Protein AF-A0AAD8MRR6-F1 (afdb_monomer)

Structure (mmCIF, N/CA/C/O backbone):
data_AF-A0AAD8MRR6-F1
#
_entry.id   AF-A0AAD8MRR6-F1
#
loop_
_atom_site.group_PDB
_atom_site.id
_atom_site.type_symbol
_atom_site.label_atom_id
_atom_site.label_alt_id
_atom_site.label_comp_id
_atom_site.label_asym_id
_atom_site.label_entity_id
_atom_site.label_seq_id
_atom_site.pdbx_PDB_ins_code
_atom_site.Cartn_x
_atom_site.Cartn_y
_atom_site.Cartn_z
_atom_site.occupancy
_atom_site.B_iso_or_equiv
_atom_site.auth_seq_id
_atom_site.auth_comp_id
_atom_site.auth_asym_id
_atom_site.auth_atom_id
_atom_site.pdbx_PDB_model_num
ATOM 1 N N . MET A 1 1 ? -6.017 -31.538 -1.161 1.00 39.22 1 MET A N 1
ATOM 2 C CA . MET A 1 1 ? -6.008 -31.599 -2.636 1.00 39.22 1 MET A CA 1
ATOM 3 C C . MET A 1 1 ? -7.374 -31.161 -3.118 1.00 39.22 1 MET A C 1
ATOM 5 O O . MET A 1 1 ? -8.320 -31.907 -2.929 1.00 39.22 1 MET A O 1
ATOM 9 N N . SER A 1 2 ? -7.477 -29.964 -3.687 1.00 33.06 2 SER A N 1
ATOM 10 C CA . SER A 1 2 ? -8.686 -29.511 -4.379 1.00 33.06 2 SER A CA 1
ATOM 11 C C . SER A 1 2 ? -8.225 -28.693 -5.574 1.00 33.06 2 SER A C 1
ATOM 13 O O . SER A 1 2 ? -7.759 -27.566 -5.422 1.00 33.06 2 SER A O 1
ATOM 15 N N . GLY A 1 3 ? -8.248 -29.328 -6.744 1.00 37.34 3 GLY A N 1
ATOM 16 C CA . GLY A 1 3 ? -7.97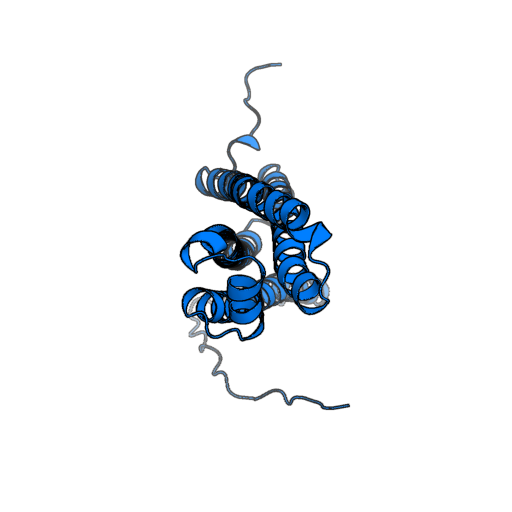6 -28.683 -8.018 1.00 37.34 3 GLY A CA 1
ATOM 17 C C . GLY A 1 3 ? -9.126 -27.756 -8.390 1.00 37.34 3 GLY A C 1
ATOM 18 O O . GLY A 1 3 ? -10.291 -28.137 -8.296 1.00 37.34 3 GLY A O 1
ATOM 19 N N . LEU A 1 4 ? -8.788 -26.545 -8.825 1.00 39.22 4 LEU A N 1
ATOM 20 C CA . LEU A 1 4 ? -9.716 -25.662 -9.514 1.00 39.22 4 LEU A CA 1
ATOM 21 C C . LEU A 1 4 ? -9.358 -25.654 -10.996 1.00 39.22 4 LEU A C 1
ATOM 23 O O . LEU A 1 4 ? -8.288 -25.22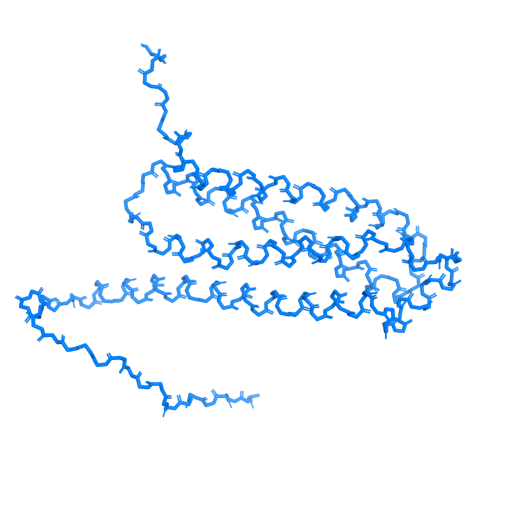2 -11.419 1.00 39.22 4 LEU A O 1
ATOM 27 N N . LEU A 1 5 ? -10.300 -26.229 -11.732 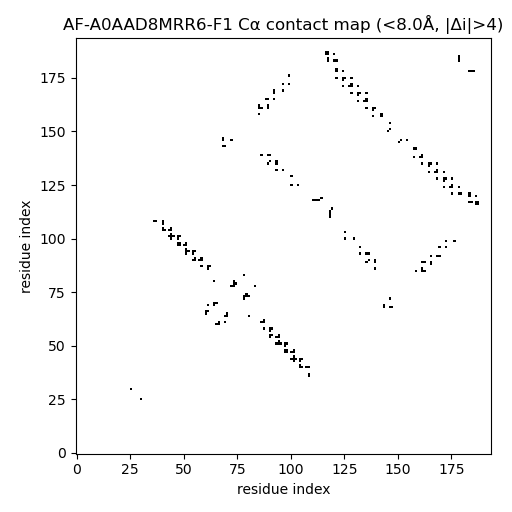1.00 33.44 5 LEU A N 1
ATOM 28 C CA . LEU A 1 5 ? -10.409 -26.356 -13.171 1.00 33.44 5 LEU A CA 1
ATOM 29 C C . LEU A 1 5 ? -10.157 -25.023 -13.890 1.00 33.44 5 LEU A C 1
ATOM 31 O O . LEU A 1 5 ? -10.777 -24.006 -13.579 1.00 33.44 5 LEU A O 1
ATOM 35 N N . CYS A 1 6 ? -9.294 -25.063 -14.908 1.00 35.19 6 CYS A N 1
ATOM 36 C CA . CYS A 1 6 ? -9.285 -24.076 -15.984 1.00 35.19 6 CYS A CA 1
ATOM 37 C C . CYS A 1 6 ? -10.676 -24.031 -16.628 1.00 35.19 6 CYS A C 1
ATOM 39 O O . CYS A 1 6 ? -11.137 -25.036 -17.167 1.00 35.19 6 CYS A O 1
ATOM 41 N N . GLN A 1 7 ? -11.336 -22.875 -16.600 1.00 32.56 7 GLN A N 1
ATOM 42 C CA . GLN A 1 7 ? -12.529 -22.650 -17.412 1.00 32.56 7 GLN A CA 1
ATOM 43 C C . GLN A 1 7 ? -12.115 -22.273 -18.846 1.00 32.56 7 GLN A C 1
ATOM 45 O O . GLN A 1 7 ? -11.356 -21.316 -19.017 1.00 32.56 7 GLN A O 1
ATOM 50 N N . PRO A 1 8 ? -12.599 -22.979 -19.886 1.00 42.41 8 PRO A N 1
ATOM 51 C CA . PRO A 1 8 ? -12.275 -22.686 -21.271 1.00 42.41 8 PRO A CA 1
ATOM 52 C C . PRO A 1 8 ? -13.400 -21.851 -21.892 1.00 42.41 8 PRO A C 1
ATOM 54 O O . PRO A 1 8 ? -14.309 -22.406 -22.495 1.00 42.41 8 PRO A O 1
ATOM 57 N N . ASN A 1 9 ? -13.383 -20.527 -21.728 1.00 36.06 9 ASN A N 1
ATOM 58 C CA . ASN A 1 9 ? -14.069 -19.611 -22.655 1.00 36.06 9 ASN A CA 1
ATOM 59 C C . ASN A 1 9 ? -13.794 -18.144 -22.309 1.00 36.06 9 ASN A C 1
ATOM 61 O O . ASN A 1 9 ? -14.634 -17.428 -21.774 1.00 36.06 9 ASN A O 1
ATOM 65 N N . ILE A 1 10 ? -12.608 -17.669 -22.670 1.00 41.66 10 ILE A N 1
ATOM 66 C CA . ILE A 1 10 ? -12.449 -16.262 -23.026 1.00 41.66 10 ILE A CA 1
ATOM 67 C C . ILE A 1 10 ? -12.146 -16.293 -24.514 1.00 41.66 10 ILE A C 1
ATOM 69 O O . ILE A 1 10 ? -11.088 -16.779 -24.917 1.00 41.66 10 ILE A O 1
ATOM 73 N N . LYS A 1 11 ? -13.107 -15.851 -25.336 1.00 37.00 11 LYS A N 1
ATOM 74 C CA . LYS A 1 11 ? -12.875 -15.618 -26.762 1.00 37.00 11 LYS A CA 1
ATOM 75 C C . LYS A 1 11 ? -11.629 -14.748 -26.869 1.00 37.00 11 LYS A C 1
ATOM 77 O O . LYS A 1 11 ? -11.642 -13.602 -26.423 1.00 37.00 11 LYS A O 1
ATOM 82 N N . GLN A 1 12 ? -10.553 -15.305 -27.419 1.00 38.75 12 GLN A N 1
ATOM 83 C CA . GLN A 1 12 ? -9.421 -14.489 -27.824 1.00 38.75 12 GLN A CA 1
ATOM 84 C C . GLN A 1 12 ? -9.956 -13.416 -28.778 1.00 38.75 12 GLN A C 1
ATOM 86 O O . GLN A 1 12 ? -10.755 -13.759 -29.657 1.00 38.75 12 GLN A O 1
ATOM 91 N N . PRO A 1 13 ? -9.584 -12.134 -28.616 1.00 37.06 13 PRO A N 1
ATOM 92 C CA . PRO A 1 13 ? -9.902 -11.150 -29.632 1.00 37.06 13 PRO A CA 1
ATOM 93 C C . PRO A 1 13 ? -9.267 -11.645 -30.929 1.00 37.06 13 PRO A C 1
ATOM 95 O O . PRO A 1 13 ? -8.053 -11.835 -31.014 1.00 37.06 13 PRO A O 1
ATOM 98 N N . SER A 1 14 ? -10.114 -11.937 -31.913 1.00 33.84 14 SER A N 1
ATOM 99 C CA . SER A 1 14 ? -9.696 -12.300 -33.256 1.00 33.84 14 SER A CA 1
ATOM 100 C C . SER A 1 14 ? -8.830 -11.167 -33.789 1.00 33.84 14 SER A C 1
ATOM 102 O O . SER A 1 14 ? -9.334 -10.087 -34.095 1.00 33.84 14 SER A O 1
ATOM 104 N N . CYS A 1 15 ? -7.523 -11.403 -33.859 1.00 35.91 15 CYS A N 1
ATOM 105 C CA . CYS A 1 15 ? -6.587 -10.528 -34.542 1.00 35.91 15 CYS A CA 1
ATOM 106 C C . CYS A 1 15 ? -6.933 -10.560 -36.038 1.00 35.91 15 CYS A C 1
ATOM 108 O O . CYS A 1 15 ? -6.481 -11.438 -36.775 1.00 35.91 15 CYS A O 1
ATOM 110 N N . SER A 1 16 ? -7.802 -9.647 -36.482 1.00 39.72 16 SER A N 1
ATOM 111 C CA . SER A 1 16 ? -8.056 -9.400 -37.899 1.00 39.72 16 SER A CA 1
ATOM 112 C C . SER A 1 16 ? -6.809 -8.732 -38.466 1.00 39.72 16 SER A C 1
ATOM 114 O O . SER A 1 16 ? -6.601 -7.526 -38.321 1.00 39.72 16 SER A O 1
ATOM 116 N N . SER A 1 17 ? -5.920 -9.541 -39.025 1.00 41.66 17 SER A N 1
ATOM 117 C CA . SER A 1 17 ? -4.642 -9.076 -39.531 1.00 41.66 17 SER A CA 1
ATOM 118 C C . SER A 1 17 ? -4.738 -8.708 -41.007 1.00 41.66 17 SER A C 1
ATOM 120 O O . SER A 1 17 ? -4.903 -9.564 -41.866 1.00 41.66 17 SER A O 1
ATOM 122 N N . THR A 1 18 ? -4.502 -7.431 -41.296 1.00 38.75 18 THR A N 1
ATOM 123 C CA . THR A 1 18 ? -3.824 -7.023 -42.540 1.00 38.75 18 THR A CA 1
ATOM 124 C C . THR A 1 18 ? -2.420 -6.475 -42.254 1.00 38.75 18 THR A C 1
ATOM 126 O O . THR A 1 18 ? -1.790 -5.870 -43.109 1.00 38.75 18 THR A O 1
ATOM 129 N N . LEU A 1 19 ? -1.897 -6.718 -41.046 1.00 36.91 19 LEU A N 1
ATOM 130 C CA . LEU A 1 19 ? -0.536 -6.363 -40.616 1.00 36.91 19 LEU A CA 1
ATOM 131 C C . LEU A 1 19 ? 0.252 -7.592 -40.117 1.00 36.91 19 LEU A C 1
ATOM 133 O O . LEU A 1 19 ? 1.179 -7.473 -39.323 1.00 36.91 19 LEU A O 1
ATOM 137 N N . CYS A 1 20 ? -0.107 -8.793 -40.583 1.00 37.84 20 CYS A N 1
ATOM 138 C CA . CYS A 1 20 ? 0.655 -10.022 -40.348 1.00 37.84 20 CYS A CA 1
ATOM 139 C C . CYS A 1 20 ? 1.501 -10.335 -41.591 1.00 37.84 20 CYS A C 1
ATOM 141 O O . CYS A 1 20 ? 1.141 -11.156 -42.428 1.00 37.84 20 CYS A O 1
ATOM 143 N N . SER A 1 21 ? 2.613 -9.623 -41.768 1.00 37.19 21 SER A N 1
ATOM 144 C CA . SER A 1 21 ? 3.641 -10.006 -42.755 1.00 37.19 21 SER A CA 1
ATOM 145 C C . SER A 1 21 ? 5.064 -9.947 -42.197 1.00 37.19 21 SER A C 1
ATOM 147 O O . SER A 1 21 ? 6.027 -10.053 -42.944 1.00 37.19 21 SER A O 1
ATOM 149 N N . SER A 1 22 ? 5.226 -9.845 -40.876 1.00 41.00 22 SER A N 1
ATOM 150 C CA . SER A 1 22 ? 6.547 -9.822 -40.231 1.00 41.00 22 SER A CA 1
ATOM 151 C C . SER A 1 22 ? 6.650 -10.700 -38.982 1.00 41.00 22 SER A C 1
ATOM 153 O O . SER A 1 22 ? 7.572 -10.536 -38.182 1.00 41.00 22 SER A O 1
ATOM 155 N N . THR A 1 23 ? 5.757 -11.679 -38.804 1.00 41.25 23 THR A N 1
ATOM 156 C CA . THR A 1 23 ? 5.873 -12.656 -37.712 1.00 41.25 23 THR A CA 1
ATOM 157 C C . THR A 1 23 ? 6.975 -13.667 -38.029 1.00 41.25 23 THR A C 1
ATOM 159 O O . THR A 1 23 ? 6.721 -14.806 -38.412 1.00 41.25 23 THR A O 1
ATOM 162 N N . LEU A 1 24 ? 8.233 -13.253 -37.850 1.00 45.22 24 LEU A N 1
ATOM 163 C CA . LEU A 1 24 ? 9.306 -14.194 -37.561 1.00 45.22 24 LEU A CA 1
ATOM 164 C C . LEU A 1 24 ? 8.847 -15.048 -36.376 1.00 45.22 24 LEU A C 1
ATOM 166 O O . LEU A 1 24 ? 8.571 -14.517 -35.298 1.00 45.22 24 LEU A O 1
ATOM 170 N N . TYR A 1 25 ? 8.774 -16.362 -36.575 1.00 54.16 25 TYR A N 1
ATOM 171 C CA . TYR A 1 25 ? 8.636 -17.338 -35.502 1.00 54.16 25 TYR A CA 1
ATOM 172 C C . TYR A 1 25 ? 9.625 -16.982 -34.381 1.00 54.16 25 TYR A C 1
ATOM 174 O O . TYR A 1 25 ? 10.841 -17.085 -34.553 1.00 54.16 25 TYR A O 1
ATOM 182 N N . LEU A 1 26 ? 9.115 -16.513 -33.238 1.00 60.09 26 LEU A N 1
ATOM 183 C CA . LEU A 1 26 ? 9.935 -16.280 -32.053 1.00 60.09 26 LEU A CA 1
ATOM 184 C C . LEU A 1 26 ? 10.641 -17.594 -31.719 1.00 60.09 26 LEU A C 1
ATOM 186 O O . LEU A 1 26 ? 9.992 -18.625 -31.546 1.00 60.09 26 LEU A O 1
ATOM 190 N N . SER A 1 27 ? 11.971 -17.566 -31.627 1.00 61.94 27 SER A N 1
ATOM 191 C CA . SER A 1 27 ? 12.723 -18.757 -31.243 1.00 61.94 27 SER A CA 1
ATOM 192 C C . SER A 1 27 ? 12.224 -19.275 -29.883 1.00 61.94 27 SER A C 1
ATOM 194 O O . SER A 1 27 ? 11.837 -18.467 -29.029 1.00 61.94 27 SER A O 1
ATOM 196 N N . PRO A 1 28 ? 12.240 -20.596 -29.624 1.00 71.38 28 PRO A N 1
ATOM 197 C CA . PRO A 1 28 ? 11.739 -21.156 -28.367 1.00 71.38 28 PRO A CA 1
ATOM 198 C C . PRO A 1 28 ? 12.293 -20.471 -27.096 1.00 71.38 28 PRO A C 1
ATOM 200 O O . PRO A 1 28 ? 11.527 -20.277 -26.150 1.00 71.38 28 PRO A O 1
ATOM 203 N N . PRO A 1 29 ? 13.571 -20.028 -27.046 1.00 73.69 29 PRO A N 1
ATOM 204 C CA . PRO A 1 29 ? 14.081 -19.223 -25.932 1.00 73.69 29 PRO A CA 1
ATOM 205 C C . PRO A 1 29 ? 13.430 -17.836 -25.807 1.00 73.69 29 PRO A C 1
ATOM 207 O O . PRO A 1 29 ? 13.108 -17.414 -24.696 1.00 73.69 29 PRO A O 1
ATOM 210 N N . ARG A 1 30 ? 13.194 -17.132 -26.926 1.00 68.75 30 ARG A N 1
ATOM 211 C CA . ARG A 1 30 ? 12.537 -15.813 -26.932 1.00 68.75 30 ARG A CA 1
ATOM 212 C C . ARG A 1 30 ? 11.072 -15.920 -26.510 1.00 68.75 30 ARG A C 1
ATOM 214 O O . ARG A 1 30 ? 10.642 -15.157 -25.653 1.00 68.75 30 ARG A O 1
ATOM 221 N N . ALA A 1 31 ? 10.345 -16.920 -27.011 1.00 76.69 31 ALA A N 1
ATOM 222 C CA . ALA A 1 31 ? 8.967 -17.189 -26.598 1.00 76.69 31 ALA A CA 1
ATOM 223 C C . ALA A 1 31 ? 8.860 -17.475 -25.085 1.00 76.69 31 ALA A C 1
ATOM 225 O O . ALA A 1 31 ? 8.008 -16.907 -24.401 1.00 76.69 31 ALA A O 1
ATOM 226 N N . LYS A 1 32 ? 9.781 -18.282 -24.532 1.00 81.56 32 LYS A N 1
ATOM 227 C CA . LYS A 1 32 ? 9.868 -18.537 -23.082 1.00 81.56 32 LYS A CA 1
ATOM 228 C C . LYS A 1 32 ? 10.138 -17.262 -22.279 1.00 81.56 32 LYS A C 1
ATOM 230 O O . LYS A 1 32 ? 9.527 -17.078 -21.229 1.00 81.56 32 LYS A O 1
ATOM 235 N N . LYS A 1 33 ? 11.034 -16.388 -22.753 1.00 84.00 33 LYS A N 1
ATOM 236 C CA . LYS A 1 33 ? 11.343 -15.109 -22.093 1.00 84.00 33 LYS A CA 1
ATOM 237 C C . LYS A 1 33 ? 10.123 -14.182 -22.065 1.00 84.00 33 LYS A C 1
ATOM 239 O O . LYS A 1 33 ? 9.761 -13.709 -20.991 1.00 84.00 33 LYS A 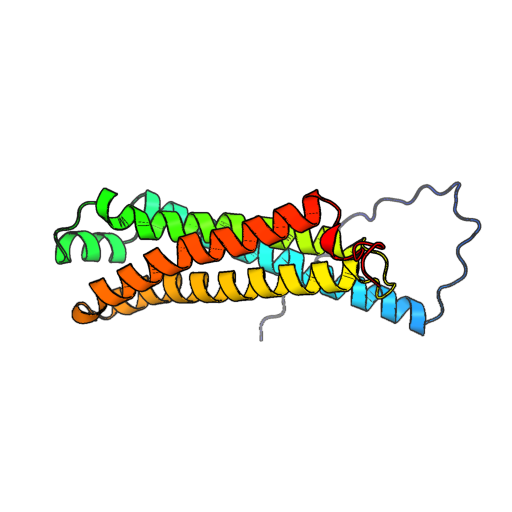O 1
ATOM 244 N N . CYS A 1 34 ? 9.450 -13.990 -23.202 1.00 85.50 34 CYS A N 1
ATOM 245 C CA . CYS A 1 34 ? 8.239 -13.168 -23.292 1.00 85.50 34 CYS A CA 1
ATOM 246 C C . CYS A 1 34 ? 7.126 -13.682 -22.368 1.00 85.50 34 CYS A C 1
ATOM 248 O O . CYS A 1 34 ? 6.515 -12.896 -21.647 1.00 85.50 34 CYS A O 1
ATOM 250 N N . TYR A 1 35 ? 6.908 -15.001 -22.333 1.00 89.88 35 TYR A N 1
ATOM 251 C CA . TYR A 1 35 ? 5.919 -15.610 -21.443 1.00 89.88 35 TYR A CA 1
ATOM 252 C C . TYR A 1 35 ? 6.249 -15.380 -19.963 1.00 89.88 35 TYR A C 1
ATOM 254 O O . TYR A 1 35 ? 5.382 -14.965 -19.200 1.00 89.88 35 TYR A O 1
ATOM 262 N N . ARG A 1 36 ? 7.508 -15.595 -19.553 1.00 91.88 36 ARG A N 1
ATOM 263 C CA . ARG A 1 36 ? 7.952 -15.347 -18.170 1.00 91.88 36 ARG A CA 1
ATOM 264 C C . ARG A 1 36 ? 7.755 -13.892 -17.759 1.00 91.88 36 ARG A C 1
ATOM 266 O O . ARG A 1 36 ? 7.283 -13.644 -16.654 1.00 91.88 36 ARG A O 1
ATOM 273 N N . ARG A 1 37 ? 8.082 -12.951 -18.652 1.00 92.00 37 ARG A N 1
ATOM 274 C CA . ARG A 1 37 ? 7.871 -11.518 -18.420 1.00 92.00 37 ARG A CA 1
ATOM 275 C C . ARG A 1 37 ? 6.390 -11.220 -18.211 1.00 92.00 37 ARG A C 1
ATOM 277 O O . ARG A 1 37 ? 6.030 -10.671 -17.178 1.00 92.00 37 ARG A O 1
ATOM 284 N N . TYR A 1 38 ? 5.535 -11.624 -19.149 1.00 94.62 38 TYR A N 1
ATOM 285 C CA . TYR A 1 38 ? 4.088 -11.436 -19.021 1.00 94.62 38 TYR A CA 1
ATOM 286 C C . TYR A 1 38 ? 3.551 -12.016 -17.709 1.00 94.62 38 TYR A C 1
ATOM 288 O O . TYR A 1 38 ? 2.850 -11.327 -16.972 1.00 94.62 38 TYR A O 1
ATOM 296 N N . PHE A 1 39 ? 3.924 -13.258 -17.396 1.00 96.44 39 PHE A N 1
ATOM 297 C CA . PHE A 1 39 ? 3.451 -13.955 -16.207 1.00 96.44 39 PHE A CA 1
ATOM 298 C C . PHE A 1 39 ? 3.858 -13.234 -14.915 1.00 96.44 39 PHE A C 1
ATOM 300 O O . PHE A 1 39 ? 3.003 -13.004 -14.067 1.00 96.44 39 PHE A O 1
ATOM 307 N N . HIS A 1 40 ? 5.113 -12.781 -14.807 1.00 94.88 40 HIS A N 1
ATOM 308 C CA . HIS A 1 40 ? 5.596 -12.008 -13.659 1.00 94.88 40 HIS A CA 1
ATOM 309 C C . HIS A 1 40 ? 4.735 -10.764 -13.381 1.00 94.88 40 HIS A C 1
ATOM 311 O O . HIS A 1 40 ? 4.234 -10.589 -12.269 1.00 94.88 40 HIS A O 1
ATOM 317 N N . TYR A 1 41 ? 4.519 -9.916 -14.391 1.00 97.44 41 TYR A N 1
ATOM 318 C CA . TYR A 1 41 ? 3.728 -8.692 -14.222 1.00 97.44 41 TYR A CA 1
ATOM 319 C C . TYR A 1 41 ? 2.239 -8.988 -14.001 1.00 97.44 41 TYR A C 1
ATOM 321 O O . TYR A 1 41 ? 1.589 -8.329 -13.186 1.00 97.44 41 TYR A O 1
ATOM 329 N N . TYR A 1 42 ? 1.695 -10.003 -14.679 1.00 98.00 42 TYR A N 1
ATOM 330 C CA . TYR A 1 42 ? 0.305 -10.421 -14.513 1.00 98.00 42 TYR A CA 1
ATOM 331 C C . TYR A 1 42 ? 0.018 -10.920 -13.091 1.00 98.00 42 TYR A C 1
ATOM 333 O O . TYR A 1 42 ? -0.950 -10.477 -12.473 1.00 98.00 42 TYR A O 1
ATOM 341 N N . GLU A 1 43 ? 0.862 -11.793 -12.536 1.00 98.25 43 GLU A N 1
ATOM 342 C CA . GLU A 1 43 ? 0.678 -12.307 -11.175 1.00 98.25 43 GLU A CA 1
ATOM 343 C C . GLU A 1 43 ? 0.679 -11.184 -10.140 1.00 98.25 43 GLU A C 1
ATOM 345 O O . GLU A 1 43 ? -0.176 -11.149 -9.253 1.00 98.25 43 GLU A O 1
ATOM 350 N N . ARG A 1 44 ? 1.590 -10.219 -10.286 1.00 98.44 44 ARG A N 1
ATOM 351 C CA . ARG A 1 44 ? 1.692 -9.065 -9.390 1.00 98.44 44 ARG A CA 1
ATOM 352 C C . ARG A 1 44 ? 0.499 -8.116 -9.507 1.00 98.44 44 ARG A C 1
ATOM 354 O O . ARG A 1 44 ? -0.003 -7.634 -8.487 1.00 98.44 44 ARG A O 1
ATOM 361 N N . TRP A 1 45 ? -0.012 -7.902 -10.720 1.00 98.62 45 TRP A N 1
ATOM 362 C CA . TRP A 1 45 ? -1.257 -7.166 -10.951 1.00 98.62 45 TRP A CA 1
ATOM 363 C C . TRP A 1 45 ? -2.450 -7.851 -10.271 1.00 98.62 45 TRP A C 1
ATOM 365 O O . TRP A 1 45 ? -3.222 -7.199 -9.562 1.00 98.62 45 TRP A O 1
ATOM 375 N N . VAL A 1 46 ? -2.588 -9.173 -10.442 1.00 98.62 46 VAL A N 1
ATOM 376 C CA . VAL A 1 46 ? -3.676 -9.964 -9.843 1.00 98.62 46 VAL A CA 1
ATOM 377 C C . VAL A 1 46 ? -3.574 -9.957 -8.319 1.00 98.62 46 VAL A C 1
ATOM 379 O O . VAL A 1 46 ? -4.588 -9.772 -7.643 1.00 98.62 46 VAL A O 1
ATOM 382 N N .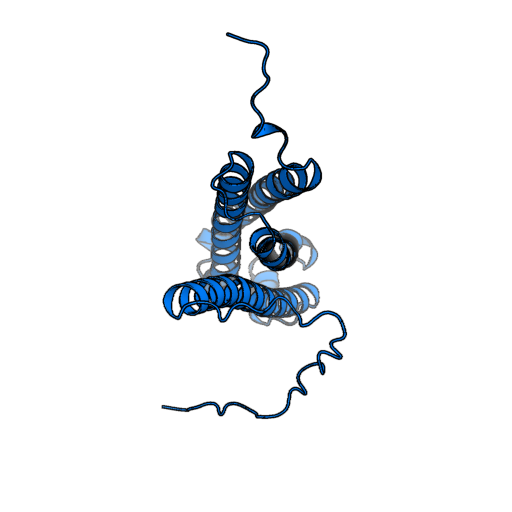 ALA A 1 47 ? -2.371 -10.131 -7.771 1.00 98.38 47 ALA A N 1
ATOM 383 C CA . ALA A 1 47 ? -2.129 -10.123 -6.333 1.00 98.38 47 ALA A CA 1
ATOM 384 C C . ALA A 1 47 ? -2.538 -8.783 -5.705 1.00 98.38 47 ALA A C 1
ATOM 386 O O . ALA A 1 47 ? -3.331 -8.765 -4.761 1.00 98.38 47 ALA A O 1
ATOM 387 N N . ASN A 1 48 ? -2.095 -7.661 -6.282 1.00 98.50 48 ASN A N 1
ATOM 388 C CA . ASN A 1 48 ? -2.471 -6.332 -5.801 1.00 98.50 48 ASN A CA 1
ATOM 389 C C . ASN A 1 48 ? -3.970 -6.059 -5.963 1.00 98.50 48 ASN A C 1
ATOM 391 O O . ASN A 1 48 ? -4.587 -5.484 -5.069 1.00 98.50 48 ASN A O 1
ATOM 395 N N . HIS A 1 49 ? -4.593 -6.520 -7.052 1.00 98.44 49 HIS A N 1
ATOM 396 C CA . HIS A 1 49 ? -6.038 -6.396 -7.230 1.00 98.44 49 HIS A CA 1
ATOM 397 C C . HIS A 1 49 ? -6.825 -7.121 -6.133 1.00 98.44 49 HIS A C 1
ATOM 399 O O . HIS A 1 49 ? -7.693 -6.502 -5.517 1.00 98.44 49 HIS A O 1
ATOM 405 N N . LYS A 1 50 ? -6.497 -8.391 -5.871 1.00 98.50 50 LYS A N 1
ATOM 406 C CA . LYS A 1 50 ? -7.153 -9.205 -4.839 1.00 98.50 50 LYS A CA 1
ATOM 407 C C . LYS A 1 50 ? -6.905 -8.644 -3.442 1.00 98.50 50 LYS A C 1
ATOM 409 O O . LYS A 1 50 ? -7.828 -8.566 -2.637 1.00 98.50 50 LYS A O 1
ATOM 414 N N . SER A 1 51 ? -5.671 -8.234 -3.146 1.00 98.12 51 SER A N 1
ATOM 415 C CA . SER A 1 51 ? -5.338 -7.638 -1.849 1.00 98.12 51 SER A CA 1
ATOM 416 C C . SER A 1 51 ? -6.066 -6.313 -1.631 1.00 98.12 51 SER A C 1
ATOM 418 O O . SER A 1 51 ? -6.522 -6.062 -0.521 1.00 98.12 51 SER A O 1
ATOM 420 N N . LYS A 1 52 ? -6.240 -5.497 -2.681 1.00 98.50 52 LYS A N 1
ATOM 421 C CA . LYS A 1 52 ? -7.038 -4.267 -2.615 1.00 98.50 52 LYS A CA 1
ATOM 422 C C . LYS A 1 52 ? -8.497 -4.555 -2.267 1.00 98.50 52 LYS A C 1
ATOM 424 O O . LYS A 1 52 ? -9.066 -3.863 -1.436 1.00 98.50 52 LYS A O 1
ATOM 429 N N . GLU A 1 53 ? -9.115 -5.550 -2.903 1.00 98.50 53 GLU A N 1
ATOM 430 C CA . GLU A 1 53 ? -10.515 -5.909 -2.629 1.00 98.50 53 GLU A CA 1
ATOM 431 C C . GLU A 1 53 ? -10.710 -6.388 -1.191 1.00 98.50 53 GLU A C 1
ATOM 433 O O . GLU A 1 53 ? -11.663 -5.975 -0.534 1.00 98.50 53 GLU A O 1
ATOM 438 N N . LYS A 1 54 ? -9.769 -7.186 -0.674 1.00 96.75 54 LYS A N 1
ATOM 439 C CA . LYS A 1 54 ? -9.762 -7.588 0.737 1.00 96.75 54 LYS A CA 1
ATOM 440 C C . LYS A 1 54 ? -9.630 -6.382 1.667 1.00 96.75 54 LYS A C 1
ATOM 442 O O . LYS A 1 54 ? -10.446 -6.236 2.570 1.00 96.75 54 LYS A O 1
ATOM 447 N N . ALA A 1 55 ? -8.655 -5.506 1.422 1.00 96.81 55 ALA A N 1
ATOM 448 C CA . ALA A 1 55 ? -8.450 -4.296 2.218 1.00 96.81 55 ALA A CA 1
ATOM 449 C C . ALA A 1 55 ? -9.683 -3.376 2.192 1.00 96.81 55 ALA A C 1
ATOM 451 O O . ALA A 1 55 ? -10.088 -2.859 3.227 1.00 96.81 55 ALA A O 1
ATOM 452 N N . LEU A 1 56 ? -10.339 -3.236 1.036 1.00 97.06 56 LEU A N 1
ATOM 453 C CA . LEU A 1 56 ? -11.568 -2.454 0.894 1.00 97.06 56 LEU A CA 1
ATOM 454 C C . LEU A 1 56 ? -12.741 -3.073 1.667 1.00 97.06 56 LEU A C 1
ATOM 456 O O . LEU A 1 56 ? -13.511 -2.351 2.297 1.00 97.06 56 LEU A O 1
ATOM 460 N N . ALA A 1 57 ? -12.877 -4.401 1.647 1.00 93.81 57 ALA A N 1
ATOM 461 C CA . ALA A 1 57 ? -13.880 -5.093 2.449 1.00 93.81 57 ALA A CA 1
ATOM 462 C C . ALA A 1 57 ? -13.643 -4.864 3.951 1.00 93.81 57 ALA A C 1
ATOM 464 O O . ALA A 1 57 ? -14.581 -4.500 4.657 1.00 93.81 57 ALA A O 1
ATOM 465 N N . TYR A 1 58 ? -12.396 -4.989 4.418 1.00 90.88 58 TYR A N 1
ATOM 466 C CA . TYR A 1 58 ? -12.024 -4.680 5.803 1.00 90.88 58 TYR A CA 1
ATOM 467 C C . TYR A 1 58 ? -12.320 -3.224 6.173 1.00 90.88 58 TYR A C 1
ATOM 469 O O . TYR A 1 58 ? -12.966 -2.973 7.189 1.00 90.88 58 TYR A O 1
ATOM 477 N N . LEU A 1 59 ? -11.931 -2.271 5.321 1.00 92.69 59 LEU A N 1
ATOM 478 C CA . LEU A 1 59 ? -12.210 -0.850 5.520 1.00 92.69 59 LEU A CA 1
ATOM 479 C C . LEU A 1 59 ? -13.711 -0.576 5.681 1.00 92.69 59 LEU A C 1
ATOM 481 O O . LEU A 1 59 ? -14.109 0.171 6.570 1.00 92.69 59 LEU A O 1
ATOM 485 N N . ASN A 1 60 ? -14.554 -1.191 4.849 1.00 91.25 60 ASN A N 1
ATOM 486 C CA . ASN A 1 60 ? -16.005 -1.025 4.936 1.00 91.25 60 ASN A CA 1
ATOM 487 C C . ASN A 1 60 ? -16.570 -1.559 6.257 1.00 91.25 60 ASN A C 1
ATOM 489 O O . ASN A 1 60 ? -17.481 -0.955 6.823 1.00 91.25 60 ASN A O 1
ATOM 493 N N . VAL A 1 61 ? -16.034 -2.670 6.767 1.00 86.81 61 VAL A N 1
ATOM 494 C CA . VAL A 1 61 ? -16.436 -3.204 8.075 1.00 86.81 61 VAL A CA 1
ATOM 495 C C . VAL A 1 61 ? -16.026 -2.245 9.197 1.00 86.81 61 VAL A C 1
ATOM 497 O O . VAL A 1 61 ? -16.844 -1.972 10.072 1.00 86.81 61 VAL A O 1
ATOM 500 N N . ILE A 1 62 ? -14.816 -1.678 9.136 1.00 85.62 62 ILE A N 1
ATOM 501 C CA . ILE A 1 62 ? -14.330 -0.685 10.109 1.00 85.62 62 ILE A CA 1
ATOM 502 C C . ILE A 1 62 ? -15.204 0.574 10.087 1.00 85.62 62 ILE A C 1
ATOM 504 O O . ILE A 1 62 ? -15.692 0.996 11.128 1.00 85.62 62 ILE A O 1
ATOM 508 N N . LYS A 1 63 ? -15.479 1.135 8.902 1.00 85.44 63 LYS A N 1
ATOM 509 C CA . LYS A 1 63 ? -16.306 2.346 8.738 1.00 85.44 63 LYS A CA 1
ATOM 510 C C . LYS A 1 63 ? -17.758 2.184 9.176 1.00 85.44 63 LYS A C 1
ATOM 512 O O . LYS A 1 63 ? -18.428 3.178 9.420 1.00 85.44 63 LYS A O 1
ATOM 517 N N . THR A 1 64 ? -18.266 0.954 9.191 1.00 83.81 64 THR A N 1
ATOM 518 C CA . THR A 1 64 ? -19.651 0.664 9.585 1.00 83.81 64 THR A CA 1
ATOM 519 C C . THR A 1 64 ? -19.761 0.119 11.004 1.00 83.81 64 THR A C 1
ATOM 521 O O . THR A 1 64 ? -20.860 -0.250 11.405 1.00 83.81 64 THR A O 1
ATOM 524 N N . GLU A 1 65 ? -18.644 0.039 11.741 1.00 74.00 65 GLU A N 1
ATOM 525 C CA . GLU A 1 65 ? -18.572 -0.482 13.114 1.00 74.00 65 GLU A CA 1
ATOM 526 C C . GLU A 1 65 ? -19.153 -1.900 13.269 1.00 74.00 65 GLU A C 1
ATOM 528 O O . GLU A 1 65 ? -19.536 -2.323 14.354 1.00 74.00 65 GLU A O 1
ATOM 533 N N . LYS A 1 66 ? -19.220 -2.676 12.180 1.00 72.56 66 LYS A N 1
ATOM 534 C CA . LYS A 1 66 ? -19.836 -4.016 12.183 1.00 72.56 66 LYS A CA 1
ATOM 535 C C . LYS A 1 66 ? -18.917 -5.113 12.712 1.00 72.56 66 LYS A C 1
ATOM 537 O O . LYS A 1 66 ? -19.337 -6.262 12.821 1.00 72.56 66 LYS A O 1
ATOM 542 N N . LEU A 1 67 ? -17.653 -4.793 12.969 1.00 72.75 67 LEU A N 1
ATOM 543 C CA . LEU A 1 67 ? -16.699 -5.739 13.529 1.00 72.75 67 LEU A CA 1
ATOM 544 C C . LEU A 1 67 ? -16.949 -5.824 15.033 1.00 72.75 67 LEU A C 1
ATOM 546 O O . LEU A 1 67 ? -16.681 -4.861 15.741 1.00 72.75 67 LEU A O 1
ATOM 550 N N . GLU A 1 68 ? -17.431 -6.966 15.522 1.00 74.75 68 GLU A N 1
ATOM 551 C CA . GLU A 1 68 ? -17.718 -7.133 16.956 1.00 74.75 68 GLU A CA 1
ATOM 552 C C . GLU A 1 68 ? -16.476 -6.849 17.815 1.00 74.75 68 GLU A C 1
ATOM 554 O O . GLU A 1 68 ? -16.557 -6.117 18.790 1.00 74.75 68 GLU A O 1
ATOM 559 N N . GLN A 1 69 ? -15.294 -7.263 17.343 1.00 74.31 69 GLN A N 1
ATOM 560 C CA . GLN A 1 69 ? -14.005 -6.951 17.978 1.00 74.31 69 GLN A CA 1
ATOM 561 C C . GLN A 1 69 ? -13.735 -5.440 18.064 1.00 74.31 69 GLN A C 1
ATOM 563 O O . GLN A 1 69 ? -13.111 -4.982 19.013 1.00 74.31 69 GLN A O 1
ATOM 568 N N . LEU A 1 70 ? -14.174 -4.658 17.067 1.00 75.75 70 LEU A N 1
ATOM 569 C CA . LEU A 1 70 ? -14.035 -3.199 17.072 1.00 75.75 70 LEU A CA 1
ATOM 570 C C . LEU A 1 70 ? -15.011 -2.559 18.065 1.00 75.75 70 LEU A C 1
ATOM 572 O O . LEU A 1 70 ? -14.641 -1.601 18.731 1.00 75.75 70 LEU A O 1
ATOM 576 N N . ARG A 1 71 ? -16.231 -3.093 18.189 1.00 77.12 71 ARG A N 1
ATOM 577 C CA . ARG A 1 71 ? -17.215 -2.629 19.180 1.00 77.12 71 ARG A CA 1
ATOM 578 C C . ARG A 1 71 ? -16.751 -2.920 20.605 1.00 77.12 71 ARG A C 1
ATOM 580 O O . ARG A 1 71 ? -16.759 -2.014 21.428 1.00 77.12 71 ARG A O 1
ATOM 587 N N . GLU A 1 72 ? -16.260 -4.132 20.857 1.00 77.25 72 GLU A N 1
ATOM 588 C CA . GLU A 1 72 ? -15.644 -4.514 22.134 1.00 77.25 72 GLU A CA 1
ATOM 589 C C . GLU A 1 72 ? -14.462 -3.595 22.479 1.00 77.25 72 GLU A C 1
ATOM 591 O O . GLU A 1 72 ? -14.372 -3.099 23.595 1.00 77.25 72 GLU A O 1
ATOM 596 N N . LEU A 1 73 ? -13.594 -3.294 21.506 1.00 73.69 73 LEU A N 1
ATOM 597 C CA . LEU A 1 73 ? -12.500 -2.325 21.656 1.00 73.69 73 LEU A CA 1
ATOM 598 C C . LEU A 1 73 ? -12.991 -0.928 22.046 1.00 73.69 73 LEU A C 1
ATOM 600 O O . LEU A 1 73 ? -12.442 -0.309 22.955 1.00 73.69 73 LEU A O 1
ATOM 604 N N . LEU A 1 74 ? -13.993 -0.414 21.335 1.00 75.19 74 LEU A N 1
ATOM 605 C CA . LEU A 1 74 ? -14.566 0.905 21.592 1.00 75.19 74 LEU A CA 1
ATOM 606 C C . LEU A 1 74 ? -15.115 0.988 23.020 1.00 75.19 74 LEU A C 1
ATOM 608 O O . LEU A 1 74 ? -14.761 1.896 23.769 1.00 75.19 74 LEU A O 1
ATOM 612 N N . GLU A 1 75 ? -15.912 0.001 23.423 1.00 80.06 75 GLU A N 1
ATOM 613 C CA . GLU A 1 75 ? -16.488 -0.062 24.766 1.00 80.06 75 GLU A CA 1
ATOM 614 C C . GLU A 1 75 ? -15.409 -0.205 25.848 1.00 80.06 75 GLU A C 1
ATOM 616 O O . GLU A 1 75 ? -15.438 0.519 26.844 1.00 80.06 75 GLU A O 1
ATOM 621 N N . HIS A 1 76 ? -14.425 -1.081 25.632 1.00 77.38 76 HIS A N 1
ATOM 622 C CA . HIS A 1 76 ? -13.391 -1.397 26.617 1.00 77.38 76 HIS A CA 1
ATOM 623 C C . HIS A 1 76 ? -12.449 -0.225 26.909 1.00 77.38 76 HIS A C 1
ATOM 625 O O . HIS A 1 76 ? -12.140 0.055 28.066 1.00 77.38 76 HIS A O 1
ATOM 631 N N . PHE A 1 77 ? -12.023 0.504 25.875 1.00 72.94 77 PHE A N 1
ATOM 632 C CA . PHE A 1 77 ? -11.153 1.676 26.034 1.00 72.94 77 PHE A CA 1
ATOM 633 C C . PHE A 1 77 ? -11.928 2.978 26.279 1.00 72.94 77 PHE A C 1
ATOM 635 O O . PHE A 1 77 ? -11.323 4.047 26.368 1.00 72.94 77 PHE A O 1
ATOM 642 N N . GLY A 1 78 ? -13.262 2.915 26.372 1.00 73.75 78 GLY A N 1
ATOM 643 C CA . GLY A 1 78 ? -14.113 4.101 26.479 1.00 73.75 78 GLY A CA 1
ATOM 644 C C . GLY A 1 78 ? -14.004 5.028 25.265 1.00 73.75 78 GLY A C 1
ATOM 645 O O . GLY A 1 78 ? -14.264 6.227 25.384 1.00 73.75 78 GLY A O 1
ATOM 646 N N . LEU A 1 79 ? -13.598 4.479 24.117 1.00 69.81 79 LEU A N 1
ATOM 647 C CA . LEU A 1 79 ? -13.412 5.206 22.874 1.00 69.81 79 LEU A CA 1
ATOM 648 C C . LEU A 1 79 ? -14.715 5.210 22.063 1.00 69.81 79 LEU A C 1
ATOM 650 O O . LEU A 1 79 ? -15.445 4.226 21.979 1.00 69.81 79 LEU A O 1
ATOM 654 N N . LYS A 1 80 ? -15.009 6.329 21.419 1.00 69.50 80 LYS A N 1
ATOM 655 C CA . LYS A 1 80 ? -16.089 6.516 20.454 1.00 69.50 80 LYS A CA 1
ATOM 656 C C . LYS A 1 80 ? -15.575 6.215 19.053 1.00 69.50 80 LYS A C 1
ATOM 658 O O . LYS A 1 80 ? -14.402 6.411 18.751 1.00 69.50 80 LYS A O 1
ATOM 663 N N . ALA A 1 81 ? -16.471 5.827 18.152 1.00 66.62 81 ALA A N 1
ATOM 664 C CA . ALA A 1 81 ? -16.128 5.507 16.767 1.00 66.62 81 ALA A CA 1
ATOM 665 C C . ALA A 1 81 ? -15.216 6.521 16.035 1.00 66.62 81 ALA A C 1
ATOM 667 O O . ALA A 1 81 ? -14.306 6.084 15.327 1.00 66.62 81 ALA A O 1
ATOM 668 N N . PRO A 1 82 ? -15.354 7.855 16.225 1.00 65.88 82 PRO A N 1
ATOM 669 C CA . PRO A 1 82 ? -14.435 8.826 15.626 1.00 65.88 82 PRO A CA 1
ATOM 670 C C . PRO A 1 82 ? -12.977 8.668 16.088 1.00 65.88 82 PRO A C 1
ATOM 672 O O . PRO A 1 82 ? -12.053 9.006 15.352 1.00 65.88 82 PRO A O 1
ATOM 675 N N . GLU A 1 83 ? -12.750 8.141 17.292 1.00 66.75 83 GLU A N 1
ATOM 676 C CA . GLU A 1 83 ? -11.429 8.007 17.915 1.00 66.75 83 GLU A CA 1
ATOM 677 C C . GLU A 1 83 ? -10.634 6.807 17.360 1.00 66.75 83 GLU A C 1
ATOM 679 O O . GLU A 1 83 ? -9.420 6.737 17.554 1.00 66.75 83 GLU A O 1
ATOM 684 N N . PHE A 1 84 ? -11.274 5.931 16.569 1.00 75.88 84 PHE A N 1
ATOM 685 C CA . PHE A 1 84 ? -10.633 4.887 15.753 1.00 75.88 84 PHE A CA 1
ATOM 686 C C . PHE A 1 84 ? -10.372 5.304 14.296 1.00 75.88 84 PHE A C 1
ATOM 688 O O . PHE A 1 84 ? -9.982 4.475 13.469 1.00 75.88 84 PHE A O 1
ATOM 695 N N . GLY A 1 85 ? -10.523 6.593 13.966 1.00 85.12 85 GLY A N 1
ATOM 696 C CA . GLY A 1 85 ? -10.279 7.118 12.618 1.00 85.12 85 GLY A CA 1
ATOM 697 C C . GLY A 1 85 ? -8.894 6.774 12.052 1.00 85.12 85 GLY A C 1
ATOM 698 O O . GLY A 1 85 ? -8.772 6.541 10.853 1.00 85.12 85 GLY A O 1
ATOM 699 N N . PHE A 1 86 ? -7.879 6.628 12.911 1.00 88.38 86 PHE A N 1
ATOM 700 C CA . PHE A 1 86 ? -6.525 6.227 12.511 1.00 88.38 86 PHE A CA 1
ATOM 701 C C . PHE A 1 86 ? -6.480 4.844 11.838 1.00 88.38 86 PHE A C 1
ATOM 703 O O . PHE A 1 86 ? -5.711 4.631 10.903 1.00 88.38 86 PHE A O 1
ATOM 710 N N . LEU A 1 87 ? -7.322 3.901 12.282 1.00 90.38 87 LEU A N 1
ATOM 711 C CA . LEU A 1 87 ? -7.396 2.568 11.690 1.00 90.38 87 LEU A CA 1
ATOM 712 C C . LEU A 1 87 ? -8.034 2.648 10.301 1.00 90.38 87 LEU A C 1
ATOM 714 O O . LEU A 1 87 ? -7.526 2.052 9.353 1.00 90.38 87 LEU A O 1
ATOM 718 N N . ALA A 1 88 ? -9.121 3.412 10.165 1.00 91.62 88 ALA A N 1
ATOM 719 C CA . ALA A 1 88 ? -9.750 3.645 8.869 1.00 91.62 88 ALA A CA 1
ATOM 720 C C . ALA A 1 88 ? -8.779 4.326 7.889 1.00 91.62 88 ALA A C 1
ATOM 722 O O . ALA A 1 88 ? -8.660 3.870 6.754 1.00 91.62 88 ALA A O 1
ATOM 723 N N . GLU A 1 89 ? -8.032 5.340 8.336 1.00 94.94 89 GLU A N 1
ATOM 724 C CA . GLU A 1 89 ? -7.037 6.035 7.512 1.00 94.94 89 GLU A CA 1
ATOM 725 C C . GLU A 1 89 ? -5.917 5.092 7.045 1.00 94.94 89 GLU A C 1
ATOM 727 O O . GLU A 1 89 ? -5.548 5.096 5.868 1.00 94.94 89 GLU A O 1
ATOM 732 N N . ALA A 1 90 ? -5.408 4.228 7.929 1.00 96.56 90 ALA A N 1
ATOM 733 C CA . ALA A 1 90 ? -4.403 3.234 7.561 1.00 96.56 90 ALA A CA 1
ATOM 734 C C . ALA A 1 90 ? -4.913 2.282 6.464 1.00 96.56 90 ALA A C 1
ATOM 736 O O . ALA A 1 90 ? -4.222 2.042 5.471 1.00 96.56 90 ALA A O 1
ATOM 737 N N . TRP A 1 91 ? -6.139 1.766 6.602 1.00 96.75 91 TRP A N 1
ATOM 738 C CA . TRP A 1 91 ? -6.742 0.875 5.605 1.00 96.75 91 TRP A CA 1
ATOM 739 C C . TRP A 1 91 ? -7.091 1.587 4.292 1.00 96.75 91 TRP A C 1
ATOM 741 O O . TRP A 1 91 ? -6.926 0.994 3.225 1.00 96.75 91 TRP A O 1
ATOM 751 N N . GLU A 1 92 ? -7.504 2.855 4.333 1.00 97.62 92 GLU A N 1
ATOM 752 C CA . GLU A 1 92 ? -7.640 3.700 3.138 1.00 97.62 92 GLU A CA 1
ATOM 753 C C . GLU A 1 92 ? -6.306 3.844 2.407 1.00 97.62 92 GLU A C 1
ATOM 755 O O . GLU A 1 92 ? -6.229 3.612 1.197 1.00 97.62 92 GLU A O 1
ATOM 760 N N . GLN A 1 93 ? -5.238 4.144 3.148 1.00 98.56 93 GLN A N 1
ATOM 761 C CA . GLN A 1 93 ? -3.896 4.252 2.592 1.00 98.56 93 GLN A CA 1
ATOM 762 C C . GLN A 1 93 ? -3.456 2.928 1.953 1.00 98.56 93 GLN A C 1
ATOM 764 O O . GLN A 1 93 ? -2.974 2.934 0.822 1.00 98.56 93 GLN A O 1
ATOM 769 N N . ILE A 1 94 ? -3.685 1.786 2.612 1.00 98.69 94 ILE A N 1
ATOM 770 C CA . ILE A 1 94 ? -3.401 0.451 2.058 1.00 98.69 94 ILE A CA 1
ATOM 771 C C . ILE A 1 94 ? -4.163 0.224 0.742 1.00 98.69 94 ILE A C 1
ATOM 773 O O . ILE A 1 94 ? -3.578 -0.262 -0.230 1.00 98.69 94 ILE A O 1
ATOM 777 N N . VAL A 1 95 ? -5.452 0.579 0.677 1.00 98.75 95 VAL A N 1
ATOM 778 C CA . VAL A 1 95 ? -6.274 0.436 -0.539 1.00 98.75 95 VAL A CA 1
ATOM 779 C C . VAL A 1 95 ? -5.695 1.247 -1.700 1.00 98.75 95 VAL A C 1
ATOM 781 O O . VAL A 1 95 ? -5.538 0.707 -2.803 1.00 98.75 95 VAL A O 1
ATOM 784 N N . GLU A 1 96 ? -5.334 2.510 -1.469 1.00 98.75 96 GLU A N 1
ATOM 785 C CA . GLU A 1 96 ? -4.749 3.357 -2.512 1.00 98.75 96 GLU A CA 1
ATOM 786 C C . GLU A 1 96 ? -3.352 2.880 -2.923 1.00 98.75 96 GLU A C 1
ATOM 788 O O . GLU A 1 96 ? -3.060 2.777 -4.116 1.00 98.75 96 GLU A O 1
ATOM 793 N N . CYS A 1 97 ? -2.515 2.465 -1.974 1.00 98.81 97 CYS A N 1
ATOM 794 C CA . CYS A 1 97 ? -1.210 1.874 -2.260 1.00 98.81 97 CYS A CA 1
ATOM 795 C C . CYS A 1 97 ? -1.326 0.629 -3.155 1.00 98.81 97 CYS A C 1
ATOM 797 O O . CYS A 1 97 ? -0.656 0.533 -4.186 1.00 98.81 97 CYS A O 1
ATOM 799 N N . ARG A 1 98 ? -2.239 -0.303 -2.840 1.00 98.75 98 ARG A N 1
ATOM 800 C CA . ARG A 1 98 ? -2.490 -1.497 -3.673 1.00 98.75 98 ARG A CA 1
ATOM 801 C C . ARG A 1 98 ? -3.017 -1.129 -5.062 1.00 98.75 98 ARG A C 1
ATOM 803 O O . ARG A 1 98 ? -2.695 -1.806 -6.040 1.00 98.75 98 ARG A O 1
ATOM 810 N N . ARG A 1 99 ? -3.816 -0.063 -5.183 1.00 98.75 99 ARG A N 1
ATOM 811 C CA . ARG A 1 99 ? -4.260 0.468 -6.482 1.00 98.75 99 ARG A CA 1
ATOM 812 C C . ARG A 1 99 ? -3.079 0.993 -7.299 1.00 98.75 99 ARG A C 1
ATOM 814 O O . ARG A 1 99 ? -3.001 0.655 -8.479 1.00 98.75 99 ARG A O 1
ATOM 821 N N . VAL A 1 100 ? -2.189 1.781 -6.697 1.00 98.69 100 VAL A N 1
ATOM 822 C CA . VAL A 1 100 ? -0.986 2.297 -7.368 1.00 98.69 100 VAL A CA 1
ATOM 823 C C . VAL A 1 100 ? -0.093 1.144 -7.816 1.00 98.69 100 VAL A C 1
ATOM 825 O O . VAL A 1 100 ? 0.230 1.075 -8.999 1.00 98.69 100 VAL A O 1
ATOM 828 N N . LEU A 1 101 ? 0.210 0.184 -6.934 1.00 98.75 101 LEU A N 1
ATOM 829 C CA . LEU A 1 101 ? 1.035 -0.979 -7.284 1.00 98.75 101 LEU A CA 1
ATOM 830 C C . LEU A 1 101 ? 0.428 -1.806 -8.416 1.00 98.75 101 LEU A C 1
ATOM 832 O O . LEU A 1 101 ? 1.116 -2.176 -9.362 1.00 98.75 101 LEU A O 1
ATOM 836 N N . LYS A 1 102 ? -0.886 -2.064 -8.375 1.00 98.62 102 LYS A N 1
ATOM 837 C CA . LYS A 1 102 ? -1.583 -2.767 -9.462 1.00 98.62 102 LYS A CA 1
ATOM 838 C C . LYS A 1 102 ? -1.269 -2.131 -10.819 1.00 98.62 102 LYS A C 1
ATOM 840 O O . LYS A 1 102 ? -0.950 -2.846 -11.765 1.00 98.62 102 LYS A O 1
ATOM 845 N N . TRP A 1 103 ? -1.361 -0.808 -10.922 1.00 98.50 103 TRP A N 1
ATOM 846 C CA . TRP A 1 103 ? -1.116 -0.105 -12.180 1.00 98.50 103 TRP A CA 1
ATOM 847 C C . TRP A 1 103 ? 0.366 0.097 -12.487 1.00 98.50 103 TRP A C 1
ATOM 849 O O . TRP A 1 103 ? 0.727 0.094 -13.663 1.00 98.50 103 TRP A O 1
ATOM 859 N N . SER A 1 104 ? 1.239 0.170 -11.481 1.00 98.19 104 SER A N 1
ATOM 860 C CA . SER A 1 104 ? 2.677 0.245 -11.724 1.00 98.19 104 SER A CA 1
ATOM 861 C C . SER A 1 104 ? 3.235 -1.031 -12.345 1.00 98.19 104 SER A C 1
ATOM 863 O O . SER A 1 104 ? 4.101 -0.944 -13.206 1.00 98.19 104 SER A O 1
ATOM 865 N N . TYR A 1 105 ? 2.689 -2.208 -12.027 1.00 98.25 105 TYR A N 1
ATOM 866 C CA . TYR A 1 105 ? 3.053 -3.435 -12.742 1.00 98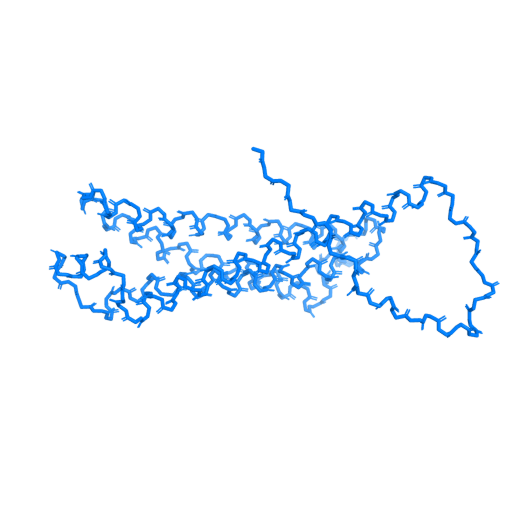.25 105 TYR A CA 1
ATOM 867 C C . TYR A 1 105 ? 2.615 -3.417 -14.216 1.00 98.25 105 TYR A C 1
ATOM 869 O O . TYR A 1 105 ? 3.307 -3.968 -15.067 1.00 98.25 105 TYR A O 1
ATOM 877 N N . VAL A 1 106 ? 1.512 -2.742 -14.562 1.00 97.94 106 VAL A N 1
ATOM 878 C CA . VAL A 1 106 ? 1.156 -2.534 -15.980 1.00 97.94 106 VAL A CA 1
ATOM 879 C C . VAL A 1 106 ? 2.160 -1.598 -16.643 1.00 97.94 106 VAL A C 1
ATOM 881 O O . VAL A 1 106 ? 2.646 -1.899 -17.728 1.00 97.94 106 VAL A O 1
ATOM 884 N N . TYR A 1 107 ? 2.497 -0.492 -15.978 1.00 96.25 107 TYR A N 1
ATOM 885 C CA . TYR A 1 107 ? 3.486 0.466 -16.465 1.00 96.25 107 TYR A CA 1
ATOM 886 C C . TYR A 1 107 ? 4.851 -0.203 -16.700 1.00 96.25 107 TYR A C 1
ATOM 888 O O . TYR A 1 107 ? 5.375 -0.161 -17.810 1.00 96.25 107 TYR A O 1
ATOM 896 N N . GLY A 1 108 ? 5.372 -0.918 -15.699 1.00 95.62 108 GLY A N 1
ATOM 897 C CA . GLY A 1 108 ? 6.648 -1.631 -15.771 1.00 95.62 108 GLY A CA 1
ATOM 898 C C . GLY A 1 108 ? 6.692 -2.707 -16.860 1.00 95.62 108 GLY A C 1
ATOM 899 O O . GLY A 1 108 ? 7.737 -2.900 -17.478 1.00 95.62 108 GLY A O 1
ATOM 900 N N . TYR A 1 109 ? 5.566 -3.364 -17.172 1.00 95.19 109 TYR A N 1
ATOM 901 C CA . TYR A 1 109 ? 5.501 -4.327 -18.279 1.00 95.19 109 TYR A CA 1
ATOM 902 C C . TYR A 1 109 ? 5.813 -3.681 -19.637 1.00 95.19 109 TYR A C 1
ATOM 904 O O . TYR A 1 109 ? 6.496 -4.299 -20.460 1.00 95.19 109 TYR A O 1
ATOM 912 N N . TYR A 1 110 ? 5.348 -2.449 -19.856 1.00 93.31 110 TYR A N 1
ATOM 913 C CA . TYR A 1 110 ? 5.571 -1.700 -21.095 1.00 93.31 110 TYR A CA 1
ATOM 914 C C . TYR A 1 110 ? 6.854 -0.864 -21.094 1.00 93.31 110 TYR A C 1
ATOM 916 O O . TYR A 1 110 ? 7.219 -0.339 -22.145 1.00 93.31 110 TYR A O 1
ATOM 924 N N . MET A 1 111 ? 7.557 -0.752 -19.962 1.00 91.00 111 MET A N 1
ATOM 925 C CA . MET A 1 111 ? 8.872 -0.117 -19.951 1.00 91.00 111 MET A CA 1
ATOM 926 C C . MET A 1 111 ? 9.858 -0.910 -20.824 1.00 91.00 111 MET A C 1
ATOM 928 O O . MET A 1 111 ? 9.842 -2.149 -20.782 1.00 91.00 111 MET A O 1
ATOM 932 N N . PRO A 1 112 ? 10.719 -0.220 -21.596 1.00 86.19 112 PRO A N 1
ATOM 933 C CA . PRO A 1 112 ? 11.754 -0.871 -22.381 1.00 86.19 112 PRO A CA 1
ATOM 934 C C . PRO A 1 112 ? 12.662 -1.736 -21.502 1.00 86.19 112 PRO A C 1
ATOM 936 O O . PRO A 1 112 ? 12.976 -1.390 -20.363 1.00 86.19 112 PRO A O 1
ATOM 939 N N . GLU A 1 113 ? 13.057 -2.895 -22.026 1.00 73.56 113 GLU A N 1
ATOM 940 C CA . GLU A 1 113 ? 13.816 -3.894 -21.266 1.00 73.56 113 GLU A CA 1
ATOM 941 C C . GLU A 1 113 ? 15.299 -3.515 -21.132 1.00 73.56 113 GLU A C 1
ATOM 943 O O . GLU A 1 113 ? 16.039 -4.152 -20.381 1.00 73.56 113 GLU A O 1
ATOM 948 N N . GLU A 1 114 ? 15.748 -2.480 -21.850 1.00 76.25 114 GLU A N 1
ATOM 949 C CA . GLU A 1 114 ? 17.089 -1.949 -21.666 1.00 76.25 114 GLU A CA 1
ATOM 950 C C . GLU A 1 114 ? 17.239 -1.443 -20.226 1.00 76.25 114 GLU A C 1
ATOM 952 O O . GLU A 1 114 ? 16.391 -0.712 -19.709 1.00 76.25 114 GLU A O 1
ATOM 957 N N . ALA A 1 115 ? 18.339 -1.829 -19.572 1.00 67.81 115 ALA A N 1
ATOM 958 C CA . ALA A 1 115 ? 18.669 -1.458 -18.196 1.00 67.81 115 ALA A CA 1
ATOM 959 C C . ALA A 1 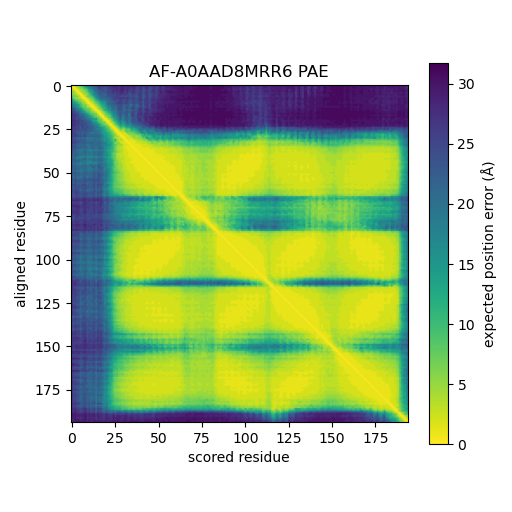115 ? 19.093 0.020 -18.084 1.00 67.81 115 ALA A C 1
ATOM 961 O O . ALA A 1 115 ? 20.182 0.342 -17.601 1.00 67.81 115 ALA A O 1
ATOM 962 N N . SER A 1 116 ? 18.231 0.912 -18.567 1.00 84.81 116 SER A N 1
ATOM 963 C CA . SER A 1 116 ? 18.372 2.353 -18.465 1.00 84.81 116 SER A CA 1
ATOM 964 C C . SER A 1 116 ? 18.364 2.777 -16.999 1.00 84.81 116 SER A C 1
ATOM 966 O O . SER A 1 116 ? 17.795 2.104 -16.131 1.00 84.81 116 SER A O 1
ATOM 968 N N . SER A 1 117 ? 18.962 3.931 -16.715 1.00 90.69 117 SER A N 1
ATOM 969 C CA . SER A 1 117 ? 18.876 4.544 -15.390 1.00 90.69 117 SER A CA 1
ATOM 970 C C . SER A 1 117 ? 17.416 4.722 -14.947 1.00 90.69 117 SER A C 1
ATOM 972 O O . SER A 1 117 ? 17.121 4.553 -13.767 1.00 90.69 117 SER A O 1
ATOM 974 N N . LYS A 1 118 ? 16.486 4.978 -15.885 1.00 92.06 118 LYS A N 1
ATOM 975 C CA . LYS A 1 118 ? 15.046 5.102 -15.605 1.00 92.06 118 LYS A CA 1
ATOM 976 C C . LYS A 1 118 ? 14.440 3.798 -15.111 1.00 92.06 118 LYS A C 1
ATOM 978 O O . LYS A 1 118 ? 13.728 3.809 -14.116 1.00 92.06 118 LYS A O 1
ATOM 983 N N . THR A 1 119 ? 14.745 2.677 -15.764 1.00 92.62 119 THR A N 1
ATOM 984 C CA . THR A 1 119 ? 14.267 1.353 -15.336 1.00 92.62 119 THR A CA 1
ATOM 985 C C . THR A 1 119 ? 14.732 1.048 -13.913 1.00 92.62 119 THR A C 1
ATOM 987 O O . THR A 1 119 ? 13.927 0.657 -13.075 1.00 92.62 119 THR A O 1
ATOM 990 N N . LYS A 1 120 ? 16.003 1.331 -13.600 1.00 93.12 120 LYS A N 1
ATOM 991 C CA . LYS A 1 120 ? 16.557 1.135 -12.250 1.00 93.12 120 LYS A CA 1
ATOM 992 C C . LYS A 1 120 ? 15.909 2.048 -11.208 1.00 93.12 120 LYS A C 1
ATOM 994 O O . LYS A 1 120 ? 15.580 1.586 -10.121 1.00 93.12 120 LYS A O 1
ATOM 999 N N . LEU A 1 121 ? 15.709 3.329 -11.533 1.00 95.19 121 LEU A N 1
ATOM 1000 C CA . LEU A 1 121 ? 15.044 4.276 -10.633 1.00 95.19 121 LEU A CA 1
ATOM 1001 C C . LEU A 1 121 ? 13.584 3.875 -10.382 1.00 95.19 121 LEU A C 1
ATOM 1003 O O . LEU A 1 121 ? 13.127 3.920 -9.243 1.00 95.19 121 LEU A O 1
ATOM 1007 N N . PHE A 1 122 ? 12.871 3.435 -11.421 1.00 96.50 122 PHE A N 1
ATOM 1008 C CA . PHE A 1 122 ? 11.513 2.910 -11.298 1.00 96.50 122 PHE A CA 1
ATOM 1009 C C . PHE A 1 122 ? 11.454 1.712 -10.345 1.00 96.50 122 PHE A C 1
ATOM 1011 O O . PHE A 1 122 ? 10.662 1.727 -9.406 1.00 96.50 122 PHE A O 1
ATOM 1018 N N . GLU A 1 123 ? 12.300 0.701 -10.564 1.00 95.94 123 GLU A N 1
ATOM 1019 C CA . GLU A 1 123 ? 12.345 -0.510 -9.734 1.00 95.94 123 GLU A CA 1
ATOM 1020 C C . GLU A 1 123 ? 12.701 -0.187 -8.278 1.00 95.94 123 GLU A C 1
ATOM 1022 O O . GLU A 1 123 ? 12.096 -0.742 -7.362 1.00 95.94 123 GLU A O 1
ATOM 1027 N N . TYR A 1 124 ? 13.627 0.751 -8.058 1.00 97.12 124 TYR A N 1
ATOM 1028 C CA . TYR A 1 124 ? 13.987 1.228 -6.725 1.00 97.12 124 TYR A CA 1
ATOM 1029 C C . TYR A 1 124 ? 12.804 1.903 -6.017 1.00 97.12 124 TYR A C 1
ATOM 1031 O O . TYR A 1 124 ? 12.417 1.483 -4.928 1.00 97.12 124 TYR A O 1
ATOM 1039 N N . LEU A 1 125 ? 12.187 2.911 -6.643 1.00 98.25 125 LEU A N 1
ATOM 1040 C CA . LEU A 1 125 ? 11.064 3.639 -6.044 1.00 98.25 125 LEU A CA 1
ATOM 1041 C C . LEU A 1 125 ? 9.852 2.727 -5.809 1.00 98.25 125 LEU A C 1
ATOM 1043 O O . LEU A 1 125 ? 9.193 2.833 -4.774 1.00 98.25 125 LEU A O 1
ATOM 1047 N N . GLN A 1 126 ? 9.572 1.815 -6.746 1.00 98.44 126 GLN A N 1
ATOM 1048 C CA . GLN A 1 126 ? 8.528 0.807 -6.583 1.00 98.44 126 GLN A CA 1
ATOM 1049 C C . GLN A 1 126 ? 8.840 -0.115 -5.399 1.00 98.44 126 GLN A C 1
ATOM 1051 O O . GLN A 1 126 ? 7.956 -0.358 -4.582 1.00 98.44 126 GLN A O 1
ATOM 1056 N N . GLY A 1 127 ? 10.077 -0.609 -5.286 1.00 98.38 127 GLY A N 1
ATOM 1057 C CA . GLY A 1 127 ? 10.501 -1.491 -4.198 1.0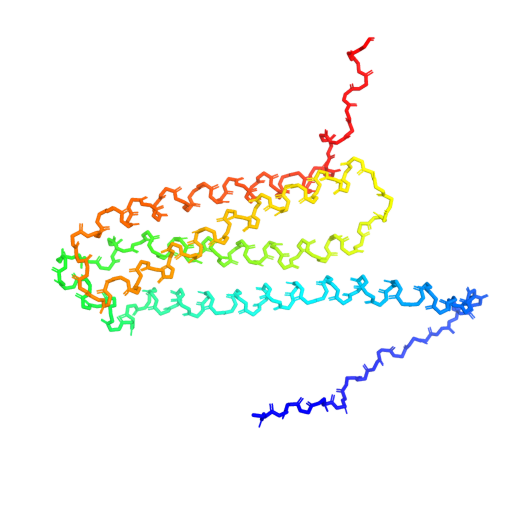0 98.38 127 GLY A CA 1
ATOM 1058 C C . GLY A 1 127 ? 10.382 -0.841 -2.819 1.00 98.38 127 GLY A C 1
ATOM 1059 O O . GLY A 1 127 ? 9.842 -1.455 -1.898 1.00 98.38 127 GLY A O 1
ATOM 1060 N N . GLU A 1 128 ? 10.797 0.421 -2.688 1.00 98.56 128 GLU A N 1
ATOM 1061 C CA . GLU A 1 128 ? 10.653 1.189 -1.444 1.00 98.56 128 GLU A CA 1
ATOM 1062 C C . GLU A 1 128 ? 9.175 1.388 -1.065 1.00 98.56 128 GLU A C 1
ATOM 1064 O O . GLU A 1 128 ? 8.787 1.194 0.091 1.00 98.56 128 GLU A O 1
ATOM 1069 N N . ALA A 1 129 ? 8.322 1.704 -2.046 1.00 98.56 129 ALA A N 1
ATOM 1070 C CA . ALA A 1 129 ? 6.881 1.820 -1.838 1.00 98.56 129 ALA A CA 1
ATOM 1071 C C . ALA A 1 129 ? 6.246 0.479 -1.423 1.00 98.56 129 ALA A C 1
ATOM 1073 O O . ALA A 1 129 ? 5.442 0.440 -0.491 1.00 98.56 129 ALA A O 1
ATOM 1074 N N . GLU A 1 130 ? 6.625 -0.635 -2.056 1.00 98.62 130 GLU A N 1
ATOM 1075 C CA . GLU A 1 130 ? 6.157 -1.975 -1.677 1.00 98.62 130 GLU A CA 1
ATOM 1076 C C . GLU A 1 130 ? 6.550 -2.334 -0.247 1.00 98.62 130 GLU A C 1
ATOM 1078 O O . GLU A 1 130 ? 5.698 -2.757 0.534 1.00 98.62 130 GLU A O 1
ATOM 1083 N N . LEU A 1 131 ? 7.811 -2.110 0.127 1.00 98.44 131 LEU A N 1
ATOM 1084 C CA . LEU A 1 131 ? 8.293 -2.396 1.474 1.00 98.44 131 LEU A CA 1
ATOM 1085 C C . LEU A 1 131 ? 7.551 -1.573 2.536 1.00 98.44 131 LEU A C 1
ATOM 1087 O O . LEU A 1 131 ? 7.191 -2.102 3.591 1.00 98.44 131 LEU A O 1
ATOM 1091 N N . ALA A 1 132 ? 7.307 -0.288 2.266 1.00 98.44 132 ALA A N 1
ATOM 1092 C CA . ALA A 1 132 ? 6.525 0.567 3.153 1.00 98.44 132 ALA A CA 1
ATOM 1093 C C . ALA A 1 132 ? 5.078 0.064 3.295 1.00 98.44 132 ALA A C 1
ATOM 1095 O O . ALA A 1 132 ? 4.571 -0.029 4.415 1.00 98.44 132 ALA A O 1
ATOM 1096 N N . LEU A 1 133 ? 4.443 -0.333 2.184 1.00 98.69 133 LEU A N 1
ATOM 1097 C CA . LEU A 1 133 ? 3.092 -0.890 2.198 1.00 98.69 133 LEU A CA 1
ATOM 1098 C C . LEU A 1 133 ? 2.999 -2.177 3.014 1.00 98.69 133 LEU A C 1
ATOM 1100 O O . LEU A 1 133 ? 2.079 -2.295 3.818 1.00 98.69 133 LEU A O 1
ATOM 1104 N N . GLU A 1 134 ? 3.910 -3.135 2.824 1.00 98.19 134 GLU A N 1
ATOM 1105 C CA . GLU A 1 134 ? 3.849 -4.396 3.574 1.00 98.19 134 GLU A CA 1
ATOM 1106 C C . GLU A 1 134 ? 4.006 -4.145 5.080 1.00 98.19 134 GLU A C 1
ATOM 1108 O O . GLU A 1 134 ? 3.235 -4.678 5.872 1.00 98.19 134 GLU A O 1
ATOM 1113 N N . ARG A 1 135 ? 4.896 -3.229 5.487 1.00 97.56 135 ARG A N 1
ATOM 1114 C CA . ARG A 1 135 ? 5.038 -2.829 6.899 1.00 97.56 135 ARG A CA 1
ATOM 1115 C C . ARG A 1 135 ? 3.766 -2.199 7.470 1.00 97.56 135 ARG A C 1
ATOM 1117 O O . ARG A 1 135 ? 3.396 -2.498 8.604 1.00 97.56 135 ARG A O 1
ATOM 1124 N N . LEU A 1 136 ? 3.110 -1.313 6.717 1.00 98.06 136 LEU A N 1
ATOM 1125 C CA . LEU A 1 136 ? 1.843 -0.706 7.136 1.00 98.06 136 LEU A CA 1
ATOM 1126 C C . LEU A 1 136 ? 0.730 -1.754 7.230 1.00 98.06 136 LEU A C 1
ATOM 1128 O O . LEU A 1 136 ? -0.013 -1.779 8.208 1.00 98.06 136 LEU A O 1
ATOM 1132 N N . HIS A 1 137 ? 0.631 -2.627 6.229 1.00 96.94 137 HIS A N 1
ATOM 1133 C CA . HIS A 1 137 ? -0.377 -3.677 6.166 1.00 96.94 137 HIS A CA 1
ATOM 1134 C C . HIS A 1 137 ? -0.222 -4.676 7.319 1.00 96.94 137 HIS A C 1
ATOM 1136 O O . HIS A 1 137 ? -1.196 -4.953 8.019 1.00 96.94 137 HIS A O 1
ATOM 1142 N N . ASP A 1 138 ? 1.004 -5.128 7.593 1.00 95.31 138 ASP A N 1
ATOM 1143 C CA . ASP A 1 138 ? 1.310 -6.006 8.723 1.00 95.31 138 ASP A CA 1
ATOM 1144 C C . ASP A 1 138 ? 0.969 -5.347 10.064 1.00 95.31 138 ASP A C 1
ATOM 1146 O O . ASP A 1 138 ? 0.395 -5.989 10.946 1.00 95.31 138 ASP A O 1
ATOM 1150 N N . CYS A 1 139 ? 1.293 -4.062 10.232 1.00 93.88 139 CYS A N 1
ATOM 1151 C CA . CYS A 1 139 ? 0.945 -3.309 11.436 1.00 93.88 139 CYS A CA 1
ATOM 1152 C C . CYS A 1 139 ? -0.582 -3.220 11.611 1.00 93.88 139 CYS A C 1
ATOM 1154 O O . CYS A 1 139 ? -1.098 -3.550 12.682 1.00 93.88 139 CYS A O 1
ATOM 1156 N N . ALA A 1 140 ? -1.323 -2.877 10.553 1.00 92.56 140 ALA A N 1
ATOM 1157 C CA . ALA A 1 140 ? -2.783 -2.768 10.579 1.00 92.56 140 ALA A CA 1
ATOM 1158 C C . ALA A 1 140 ? -3.473 -4.111 10.884 1.00 92.56 140 ALA A C 1
ATOM 1160 O O . ALA A 1 140 ? -4.397 -4.168 11.698 1.00 92.56 140 ALA A O 1
ATOM 1161 N N . GLU A 1 141 ? -3.011 -5.211 10.282 1.00 90.62 141 GLU A N 1
ATOM 1162 C CA . GLU A 1 141 ? -3.539 -6.546 10.575 1.00 90.62 141 GLU A CA 1
ATOM 1163 C C . GLU A 1 141 ? -3.250 -6.980 12.017 1.00 90.62 141 GLU A C 1
ATOM 1165 O O . GLU A 1 141 ? -4.113 -7.554 12.689 1.00 90.62 141 GLU A O 1
ATOM 1170 N N . ASN A 1 142 ? -2.027 -6.743 12.497 1.00 87.81 142 ASN A N 1
ATOM 1171 C CA . ASN A 1 142 ? -1.626 -7.153 13.839 1.00 87.81 142 ASN A CA 1
ATOM 1172 C C . ASN A 1 142 ? -2.278 -6.307 14.927 1.00 87.81 142 ASN A C 1
ATOM 1174 O O . ASN A 1 142 ? -2.544 -6.840 16.000 1.00 87.81 142 ASN A O 1
ATOM 1178 N N . THR A 1 143 ? -2.591 -5.045 14.632 1.00 85.69 143 THR A N 1
ATOM 1179 C CA . THR A 1 143 ? -3.345 -4.153 15.515 1.00 85.69 143 THR A CA 1
ATOM 1180 C C . THR A 1 143 ? -4.628 -4.841 15.989 1.00 85.69 143 THR A C 1
ATOM 1182 O O . THR A 1 143 ? -4.791 -5.107 17.176 1.00 85.69 143 THR A O 1
ATOM 1185 N N . ILE A 1 144 ? -5.476 -5.279 15.054 1.00 78.62 144 ILE A N 1
ATOM 1186 C CA . ILE A 1 144 ? -6.743 -5.956 15.373 1.00 78.62 144 ILE A CA 1
ATOM 1187 C C . ILE A 1 144 ? -6.500 -7.305 16.072 1.00 78.62 144 ILE A C 1
ATOM 1189 O O . ILE A 1 144 ? -7.134 -7.603 17.082 1.00 78.62 144 ILE A O 1
ATOM 1193 N N . LYS A 1 145 ? -5.546 -8.114 15.584 1.00 82.56 145 LYS A N 1
ATOM 1194 C CA . LYS A 1 145 ? -5.249 -9.442 16.161 1.00 82.56 145 LYS A CA 1
ATOM 1195 C C . LYS A 1 145 ? -4.779 -9.370 17.617 1.00 82.56 145 LYS A C 1
ATOM 1197 O O . LYS A 1 145 ? -5.107 -10.263 18.395 1.00 82.56 145 LYS A O 1
ATOM 1202 N N . ARG A 1 146 ? -3.971 -8.368 17.979 1.00 80.88 146 ARG A N 1
ATOM 1203 C CA . ARG A 1 146 ? -3.470 -8.185 19.352 1.00 80.88 146 ARG A CA 1
ATOM 1204 C C . ARG A 1 146 ? -4.580 -7.720 20.285 1.00 80.88 146 ARG A C 1
ATOM 1206 O O . ARG A 1 146 ? -4.672 -8.232 21.399 1.00 80.88 146 ARG A O 1
ATOM 1213 N N . TYR A 1 147 ? -5.481 -6.870 19.797 1.00 73.62 147 TYR A N 1
ATOM 1214 C CA . TYR A 1 147 ? -6.675 -6.491 20.546 1.00 73.62 147 TYR A CA 1
ATOM 1215 C C . TYR A 1 147 ? -7.585 -7.671 20.849 1.00 73.62 147 TYR A C 1
ATOM 1217 O O . TYR A 1 147 ? -7.959 -7.864 21.999 1.00 73.62 147 TYR A O 1
ATOM 1225 N N . SER A 1 148 ? -7.846 -8.538 19.867 1.00 73.38 148 SER A N 1
ATOM 1226 C CA . SER A 1 148 ? -8.648 -9.749 20.095 1.00 73.38 148 SER A CA 1
ATOM 1227 C C . SER A 1 148 ? -8.035 -10.722 21.114 1.00 73.38 148 SER A C 1
ATOM 1229 O O . SER A 1 148 ? -8.694 -11.672 21.522 1.00 73.38 148 SER A O 1
ATOM 1231 N N . LYS A 1 149 ? -6.768 -10.528 21.505 1.00 79.69 149 LYS A N 1
ATOM 1232 C CA . LYS A 1 149 ? -6.071 -11.324 22.525 1.00 79.69 149 LYS A CA 1
ATOM 1233 C C . LYS A 1 149 ? -6.003 -10.640 23.897 1.00 79.69 149 LYS A C 1
ATOM 1235 O O . LYS A 1 149 ? -5.344 -11.182 24.779 1.00 79.69 149 LYS A O 1
ATOM 1240 N N . GLY A 1 150 ? -6.630 -9.475 24.079 1.00 70.94 150 GLY A N 1
ATOM 1241 C CA . GLY A 1 150 ? -6.614 -8.744 25.353 1.00 70.94 150 GLY A CA 1
ATOM 1242 C C . GLY A 1 150 ? -5.253 -8.129 25.704 1.00 70.94 150 GLY A C 1
ATOM 1243 O O . GLY A 1 150 ? -4.947 -7.927 26.876 1.00 70.94 150 GLY A O 1
ATOM 1244 N N . LEU A 1 151 ? -4.400 -7.842 24.710 1.00 75.50 151 LEU A N 1
ATOM 1245 C CA . LEU A 1 151 ? -3.103 -7.175 24.916 1.00 75.50 151 LEU A CA 1
ATOM 1246 C C . LEU A 1 151 ? -3.272 -5.654 25.058 1.00 75.50 151 LEU A C 1
ATOM 1248 O O . LEU A 1 151 ? -2.701 -4.865 24.311 1.00 75.50 151 LEU A O 1
ATOM 1252 N N . GLU A 1 152 ? -4.094 -5.241 26.017 1.00 70.69 152 GLU A N 1
ATOM 1253 C CA . GLU A 1 152 ? -4.543 -3.852 26.164 1.00 70.69 152 GLU A CA 1
ATOM 1254 C C . GLU A 1 152 ? -3.411 -2.882 26.500 1.00 70.69 152 GLU A C 1
ATOM 1256 O O . GLU A 1 152 ? -3.384 -1.757 26.009 1.00 70.69 152 GLU A O 1
ATOM 1261 N N . HIS A 1 153 ? -2.431 -3.345 27.276 1.00 77.31 153 HIS A N 1
ATOM 1262 C CA . HIS A 1 153 ? -1.242 -2.577 27.643 1.00 77.31 153 HIS A CA 1
ATOM 1263 C C . HIS A 1 153 ? -0.361 -2.195 26.439 1.00 77.31 153 HIS A C 1
ATOM 1265 O O . HIS A 1 153 ? 0.494 -1.323 26.566 1.00 77.31 153 HIS A O 1
ATOM 1271 N N . GLU A 1 154 ? -0.558 -2.824 25.274 1.00 80.62 154 GLU A N 1
ATOM 1272 C CA . GLU A 1 154 ? 0.149 -2.490 24.034 1.00 80.62 154 GLU A CA 1
ATOM 1273 C C . GLU A 1 154 ? -0.623 -1.488 23.155 1.00 80.62 154 GLU A C 1
ATOM 1275 O O . GLU A 1 154 ? -0.083 -1.052 22.138 1.00 80.62 154 GLU A O 1
ATOM 1280 N N . PHE A 1 155 ? -1.861 -1.106 23.512 1.00 78.00 155 PHE A N 1
ATOM 1281 C CA . PHE A 1 155 ? -2.748 -0.304 22.654 1.00 78.00 155 PHE A CA 1
ATOM 1282 C C . PHE A 1 155 ? -2.101 1.001 22.193 1.00 78.00 155 PHE A C 1
ATOM 1284 O O . PHE A 1 155 ? -2.033 1.264 20.993 1.00 78.00 155 PHE A O 1
ATOM 1291 N N . ASP A 1 156 ? -1.570 1.793 23.123 1.00 82.88 156 ASP A N 1
ATOM 1292 C CA . ASP A 1 156 ? -0.978 3.090 22.791 1.00 82.88 156 ASP A CA 1
ATOM 1293 C C . ASP A 1 156 ? 0.267 2.945 21.911 1.00 82.88 156 ASP A C 1
ATOM 1295 O O . ASP A 1 156 ? 0.475 3.735 20.987 1.00 82.88 156 ASP A O 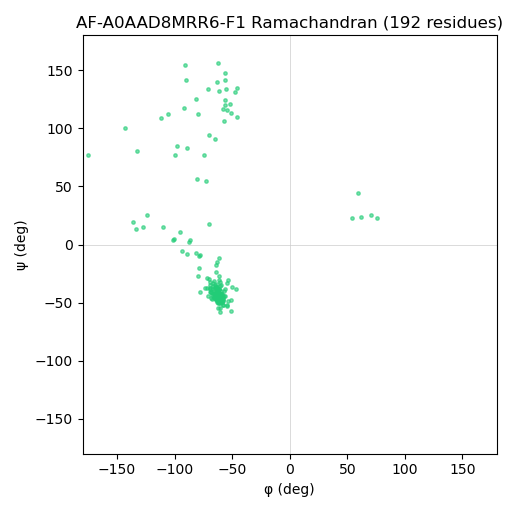1
ATOM 1299 N N . ALA A 1 157 ? 1.068 1.902 22.141 1.00 86.50 157 ALA A N 1
ATOM 1300 C CA . ALA A 1 157 ? 2.248 1.615 21.333 1.00 86.50 157 ALA A CA 1
ATOM 1301 C C . ALA A 1 157 ? 1.860 1.205 19.903 1.00 86.50 157 ALA A C 1
ATOM 1303 O O . ALA A 1 157 ? 2.397 1.745 18.937 1.00 86.50 157 ALA A O 1
ATOM 1304 N N . ILE A 1 158 ? 0.884 0.304 19.764 1.00 84.62 158 ILE A N 1
ATOM 1305 C CA . ILE A 1 158 ? 0.361 -0.160 18.472 1.00 84.62 158 ILE A CA 1
ATOM 1306 C C . ILE A 1 158 ? -0.286 0.996 17.705 1.00 84.62 158 ILE A C 1
ATOM 1308 O O . ILE A 1 158 ? -0.037 1.176 16.513 1.00 84.62 158 ILE A O 1
ATOM 1312 N N . ARG A 1 159 ? -1.106 1.802 18.388 1.00 87.06 159 ARG A N 1
ATOM 1313 C CA . ARG A 1 159 ? -1.737 2.991 17.814 1.00 87.06 159 ARG A CA 1
ATOM 1314 C C . ARG A 1 159 ? -0.684 3.963 17.300 1.00 87.06 159 ARG A C 1
ATOM 1316 O O . ARG A 1 159 ? -0.807 4.419 16.168 1.00 87.06 159 ARG A O 1
ATOM 1323 N N . THR A 1 160 ? 0.332 4.261 18.107 1.00 90.88 160 THR A N 1
ATOM 1324 C CA . THR A 1 160 ? 1.428 5.161 17.719 1.00 90.88 160 THR A CA 1
ATOM 1325 C C . THR A 1 160 ? 2.141 4.629 16.479 1.00 90.88 160 THR A C 1
ATOM 1327 O O . THR A 1 160 ? 2.286 5.350 15.497 1.00 90.88 160 THR A O 1
ATOM 1330 N N . GLU A 1 161 ? 2.475 3.337 16.460 1.00 92.06 161 GLU A N 1
ATOM 1331 C CA . GLU A 1 161 ? 3.123 2.709 15.308 1.00 92.06 161 GLU A CA 1
ATOM 1332 C C . GLU A 1 161 ? 2.275 2.824 14.029 1.00 92.06 161 GLU A C 1
ATOM 1334 O O . GLU A 1 161 ? 2.793 3.166 12.963 1.00 92.06 161 GLU A O 1
ATOM 1339 N N . LEU A 1 162 ? 0.965 2.577 14.117 1.00 92.81 162 LEU A N 1
ATOM 1340 C CA . LEU A 1 162 ? 0.072 2.658 12.963 1.00 92.81 162 LEU A CA 1
ATOM 1341 C C . LEU A 1 162 ? -0.104 4.103 12.466 1.00 92.81 162 LEU A C 1
ATOM 1343 O O . LEU A 1 162 ? -0.096 4.349 11.254 1.00 92.81 162 LEU A O 1
ATOM 1347 N N . VAL A 1 163 ? -0.222 5.056 13.396 1.00 93.44 163 VAL A N 1
ATOM 1348 C CA . VAL A 1 163 ? -0.311 6.496 13.112 1.00 93.44 163 VAL A CA 1
ATOM 1349 C C . VAL A 1 163 ? 0.964 7.013 12.449 1.00 93.44 163 VAL A C 1
ATOM 1351 O O . VAL A 1 163 ? 0.858 7.821 11.535 1.00 93.44 163 VAL A O 1
ATOM 1354 N N . ASP A 1 164 ? 2.143 6.512 12.820 1.00 94.56 164 ASP A N 1
ATOM 1355 C CA . ASP A 1 164 ? 3.418 6.928 12.222 1.00 94.56 164 ASP A CA 1
ATOM 1356 C C . ASP A 1 164 ? 3.658 6.284 10.846 1.00 94.56 164 ASP A C 1
ATOM 1358 O O . ASP A 1 164 ? 4.121 6.925 9.894 1.00 94.56 164 ASP A O 1
ATOM 1362 N N . ARG A 1 165 ? 3.317 4.997 10.697 1.00 95.88 165 ARG A N 1
ATOM 1363 C CA . ARG A 1 165 ? 3.529 4.251 9.443 1.00 95.88 165 ARG A CA 1
ATOM 1364 C C . ARG A 1 165 ? 2.630 4.721 8.307 1.00 95.88 165 ARG A C 1
ATOM 1366 O O . ARG A 1 165 ? 3.045 4.662 7.148 1.00 95.88 165 ARG A O 1
ATOM 1373 N N . THR A 1 166 ? 1.421 5.177 8.614 1.00 97.62 166 THR A N 1
ATOM 1374 C CA . THR A 1 166 ? 0.440 5.621 7.613 1.00 97.62 166 THR A CA 1
ATOM 1375 C C . THR A 1 166 ? 0.948 6.800 6.759 1.00 97.62 166 THR A C 1
ATOM 1377 O O . THR A 1 166 ? 1.067 6.636 5.538 1.00 97.62 166 THR A O 1
ATOM 1380 N N . PRO A 1 167 ? 1.333 7.958 7.335 1.00 97.56 167 PRO A N 1
ATOM 1381 C CA . PRO A 1 167 ? 1.886 9.076 6.576 1.00 97.56 167 PRO A CA 1
ATOM 1382 C C . PRO A 1 167 ? 3.251 8.742 5.969 1.00 97.56 167 PRO A C 1
ATOM 1384 O O . PRO A 1 167 ? 3.515 9.138 4.836 1.00 97.56 167 PRO A O 1
ATOM 1387 N N . SER A 1 168 ? 4.097 7.963 6.657 1.00 97.19 168 SER A N 1
ATOM 1388 C CA . SER A 1 168 ? 5.378 7.510 6.096 1.00 97.19 168 SER A CA 1
ATOM 1389 C C . SER A 1 168 ? 5.175 6.734 4.788 1.00 97.19 168 SER A C 1
ATOM 1391 O O . SER A 1 168 ? 5.783 7.054 3.768 1.00 97.19 168 SER A O 1
ATOM 1393 N N . THR A 1 169 ? 4.234 5.786 4.767 1.00 98.62 169 THR A N 1
ATOM 1394 C CA . THR A 1 169 ? 3.880 5.024 3.559 1.00 98.62 169 THR A CA 1
ATOM 1395 C C . THR A 1 169 ? 3.336 5.935 2.461 1.00 98.62 169 THR A C 1
ATOM 1397 O O . THR A 1 169 ? 3.713 5.791 1.297 1.00 98.62 169 THR A O 1
ATOM 1400 N N . ARG A 1 170 ? 2.501 6.921 2.818 1.00 98.38 170 ARG A N 1
ATOM 1401 C CA . ARG A 1 170 ? 1.996 7.923 1.869 1.00 98.38 170 ARG A CA 1
ATOM 1402 C C . ARG A 1 170 ? 3.136 8.674 1.176 1.00 98.38 170 ARG A C 1
ATOM 1404 O O . ARG A 1 170 ? 3.053 8.884 -0.031 1.00 98.38 170 ARG A O 1
ATOM 1411 N N . ILE A 1 171 ? 4.201 9.025 1.899 1.00 98.38 171 ILE A N 1
ATOM 1412 C CA . ILE A 1 171 ? 5.377 9.713 1.342 1.00 98.38 171 ILE A CA 1
ATOM 1413 C C . ILE A 1 171 ? 6.101 8.833 0.317 1.00 98.38 171 ILE A C 1
ATOM 1415 O O . ILE A 1 171 ? 6.368 9.300 -0.789 1.00 98.38 171 ILE A O 1
ATOM 1419 N N . PHE A 1 172 ? 6.366 7.558 0.623 1.00 98.56 172 PHE A N 1
ATOM 1420 C CA . PHE A 1 172 ? 7.007 6.647 -0.338 1.00 98.56 172 PHE A CA 1
ATOM 1421 C C . PHE A 1 172 ? 6.196 6.511 -1.632 1.00 98.56 172 PHE A C 1
ATOM 1423 O O . PHE A 1 172 ? 6.751 6.587 -2.729 1.00 98.56 172 PHE A O 1
ATOM 1430 N N . PHE A 1 173 ? 4.872 6.384 -1.518 1.00 98.62 173 PHE A N 1
ATOM 1431 C CA . PHE A 1 173 ? 3.996 6.326 -2.686 1.00 98.62 173 PHE A CA 1
ATOM 1432 C C . PHE A 1 173 ? 3.912 7.650 -3.443 1.00 98.62 173 PHE A C 1
ATOM 1434 O O . PHE A 1 173 ? 3.888 7.629 -4.670 1.00 98.62 173 PHE A O 1
ATOM 1441 N N . ALA A 1 174 ? 3.894 8.790 -2.750 1.00 98.19 174 ALA A N 1
ATOM 1442 C CA . ALA A 1 174 ? 3.928 10.099 -3.393 1.00 98.19 174 ALA A CA 1
ATOM 1443 C C . ALA A 1 174 ? 5.227 10.285 -4.187 1.00 98.19 174 ALA A C 1
ATOM 1445 O O . ALA A 1 174 ? 5.174 10.662 -5.353 1.00 98.19 174 ALA A O 1
ATOM 1446 N N . ASN A 1 175 ? 6.375 9.933 -3.603 1.00 97.81 175 ASN A N 1
ATOM 1447 C CA . ASN A 1 175 ? 7.669 9.971 -4.283 1.00 97.81 175 ASN A CA 1
ATOM 1448 C C . ASN A 1 175 ? 7.673 9.070 -5.523 1.00 97.81 175 ASN A C 1
ATOM 1450 O O . ASN A 1 175 ? 8.092 9.499 -6.596 1.00 97.81 175 ASN A O 1
ATOM 1454 N N . PHE A 1 176 ? 7.148 7.848 -5.400 1.00 98.38 176 PHE A N 1
ATOM 1455 C CA . PHE A 1 176 ? 7.046 6.928 -6.526 1.00 98.38 176 PHE A CA 1
ATOM 1456 C C . PHE A 1 176 ? 6.148 7.464 -7.648 1.00 98.38 176 PHE A C 1
ATOM 1458 O O . PHE A 1 176 ? 6.557 7.499 -8.807 1.00 98.38 176 PHE A O 1
ATOM 1465 N N . VAL A 1 177 ? 4.937 7.921 -7.318 1.00 98.06 177 VAL A N 1
ATOM 1466 C CA . VAL A 1 177 ? 3.989 8.471 -8.299 1.00 98.06 177 VAL A CA 1
ATOM 1467 C C . VAL A 1 177 ? 4.551 9.728 -8.958 1.00 98.06 177 VAL A C 1
ATOM 1469 O O . VAL A 1 177 ? 4.422 9.868 -10.173 1.00 98.06 177 VAL A O 1
ATOM 1472 N N . ASN A 1 178 ? 5.209 10.607 -8.202 1.00 97.31 178 ASN A N 1
ATOM 1473 C CA . ASN A 1 178 ? 5.841 11.812 -8.737 1.00 97.31 178 ASN A CA 1
ATOM 1474 C C . ASN A 1 178 ? 6.969 11.465 -9.715 1.00 97.31 178 ASN A C 1
ATOM 1476 O O . ASN A 1 178 ? 6.982 11.999 -10.822 1.00 97.31 178 ASN A O 1
ATOM 1480 N N . GLY A 1 179 ? 7.846 10.521 -9.353 1.00 95.44 179 GLY A N 1
ATOM 1481 C CA . GLY A 1 179 ? 8.915 10.046 -10.234 1.00 95.44 179 GLY A CA 1
ATOM 1482 C C . GLY A 1 179 ? 8.385 9.374 -11.505 1.00 95.44 179 GLY A C 1
ATOM 1483 O O . GLY A 1 179 ? 8.912 9.570 -12.591 1.00 95.44 179 GLY A O 1
ATOM 1484 N N . VAL A 1 180 ? 7.289 8.615 -11.435 1.00 95.00 180 VAL A N 1
ATOM 1485 C CA . VAL A 1 180 ? 6.665 8.076 -12.658 1.00 95.00 180 VAL A CA 1
ATOM 1486 C C . VAL A 1 180 ? 6.026 9.195 -13.492 1.00 95.00 180 VAL A C 1
ATOM 1488 O O . VAL A 1 180 ? 6.164 9.209 -14.714 1.00 95.00 180 VAL A O 1
ATOM 1491 N N . SER A 1 181 ? 5.358 10.154 -12.848 1.00 94.56 181 SER A N 1
ATOM 1492 C CA . SER A 1 181 ? 4.628 11.236 -13.525 1.00 94.56 181 SER A CA 1
ATOM 1493 C C . SER A 1 181 ? 5.545 12.253 -14.206 1.00 94.56 181 SER A C 1
ATOM 1495 O O . SER A 1 181 ? 5.157 12.832 -15.218 1.00 94.56 181 SER A O 1
ATOM 1497 N N . ASN A 1 182 ? 6.759 12.457 -13.686 1.00 94.44 182 ASN A N 1
ATOM 1498 C CA . ASN A 1 182 ? 7.765 13.332 -14.290 1.00 94.44 182 ASN A CA 1
ATOM 1499 C C . ASN A 1 182 ? 8.641 12.620 -15.343 1.00 94.44 182 ASN A C 1
ATOM 1501 O O . ASN A 1 182 ? 9.572 13.218 -15.877 1.00 94.44 182 ASN A O 1
ATOM 1505 N N . GLY A 1 183 ? 8.353 11.350 -15.650 1.00 91.69 183 GLY A N 1
ATOM 1506 C CA . GLY A 1 183 ? 9.116 10.571 -16.623 1.00 91.69 183 GLY A CA 1
ATOM 1507 C C . GLY A 1 183 ? 10.476 10.084 -16.116 1.00 91.69 183 GLY A C 1
ATOM 1508 O O . GLY A 1 183 ? 11.340 9.771 -16.945 1.00 91.69 183 GLY A O 1
ATOM 1509 N N . LEU A 1 184 ? 10.650 9.986 -14.793 1.00 92.81 184 LEU A N 1
ATOM 1510 C CA . LEU A 1 184 ? 11.855 9.522 -14.100 1.00 92.81 184 LEU A CA 1
ATOM 1511 C C . LEU A 1 184 ? 13.069 10.393 -14.448 1.00 92.81 184 LEU A C 1
ATOM 1513 O O . LEU A 1 184 ? 14.141 9.880 -14.776 1.00 92.81 184 LEU A O 1
ATOM 1517 N N . ALA A 1 185 ? 12.869 11.712 -14.448 1.00 90.94 185 ALA A N 1
ATOM 1518 C CA . ALA A 1 185 ? 13.861 12.691 -14.893 1.00 90.94 185 ALA A CA 1
ATOM 1519 C C . ALA A 1 185 ? 15.151 12.648 -14.055 1.00 90.94 185 ALA A C 1
ATOM 1521 O O . ALA A 1 185 ? 16.237 12.846 -14.584 1.00 90.94 185 ALA A O 1
ATOM 1522 N N . GLU A 1 186 ? 15.060 12.294 -12.773 1.00 89.69 186 GLU A N 1
ATOM 1523 C CA . GLU A 1 186 ? 16.200 12.187 -11.854 1.00 89.69 186 GLU A CA 1
ATOM 1524 C C . GLU A 1 186 ? 17.200 11.092 -12.260 1.00 89.69 186 GLU A C 1
ATOM 1526 O O . GLU A 1 186 ? 18.344 11.086 -11.808 1.00 89.69 186 GLU A O 1
ATOM 1531 N N . ALA A 1 187 ? 16.787 10.154 -13.114 1.00 84.94 187 ALA A N 1
ATOM 1532 C CA . ALA A 1 187 ? 17.663 9.120 -13.648 1.00 84.94 187 ALA A CA 1
ATOM 1533 C C . ALA A 1 187 ? 18.563 9.613 -14.796 1.00 84.94 187 ALA A C 1
ATOM 1535 O O . ALA A 1 187 ? 19.570 8.972 -15.115 1.00 84.94 187 ALA A O 1
ATOM 1536 N N . GLU A 1 188 ? 18.192 10.717 -15.439 1.00 77.81 188 GLU A N 1
ATOM 1537 C CA . GLU A 1 188 ? 18.988 11.409 -16.446 1.00 77.81 188 GLU A CA 1
ATOM 1538 C C . GLU A 1 188 ? 19.861 12.421 -15.702 1.00 77.81 188 GLU A C 1
ATOM 1540 O O . GLU A 1 188 ? 19.482 13.573 -15.525 1.00 77.81 188 GLU A O 1
ATOM 1545 N N . GLY A 1 189 ? 20.997 11.965 -15.163 1.00 63.59 189 GLY A N 1
ATOM 1546 C CA . GLY A 1 189 ? 21.906 12.819 -14.395 1.00 63.59 189 GLY A CA 1
ATOM 1547 C C . GLY A 1 189 ? 22.155 14.162 -15.089 1.00 63.59 189 GLY A C 1
ATOM 1548 O O . GLY A 1 189 ? 22.370 14.208 -16.300 1.00 63.59 189 GLY A O 1
ATOM 1549 N N . ASN A 1 190 ? 22.103 15.246 -14.314 1.00 48.47 190 ASN A N 1
ATOM 1550 C CA . ASN A 1 190 ? 22.299 16.607 -14.798 1.00 48.47 190 ASN A CA 1
ATOM 1551 C C . ASN A 1 190 ? 23.654 16.691 -15.543 1.00 48.47 190 ASN A C 1
ATOM 1553 O O . ASN A 1 190 ? 24.684 16.477 -14.902 1.00 48.47 190 ASN A O 1
ATOM 1557 N N . PRO A 1 191 ? 23.707 16.972 -16.860 1.00 48.19 191 PRO A N 1
ATOM 1558 C CA . PRO A 1 191 ? 24.953 16.891 -17.635 1.00 48.19 191 PRO A CA 1
ATOM 1559 C C . PRO A 1 191 ? 26.012 17.971 -17.333 1.00 48.19 191 PRO A C 1
ATOM 1561 O O . PRO A 1 191 ? 26.869 18.205 -18.179 1.00 48.19 191 PRO A O 1
ATOM 1564 N N . LEU A 1 192 ? 25.949 18.685 -16.202 1.00 47.56 192 LEU A N 1
ATOM 1565 C CA . LEU A 1 192 ? 26.660 19.961 -16.022 1.00 47.56 192 LEU A CA 1
ATOM 1566 C C . LEU A 1 192 ? 27.554 20.096 -14.780 1.00 47.56 192 LEU A C 1
ATOM 1568 O O . LEU A 1 192 ? 28.000 21.203 -14.497 1.00 47.56 192 LEU A O 1
ATOM 1572 N N . GLU A 1 193 ? 27.909 19.015 -14.087 1.00 42.88 193 GLU A N 1
ATOM 1573 C CA . GLU A 1 193 ? 28.978 19.070 -13.073 1.00 42.88 193 GLU A CA 1
ATOM 1574 C C . GLU A 1 193 ? 29.971 17.910 -13.246 1.00 42.88 193 GLU A C 1
ATOM 1576 O O . GLU A 1 193 ? 29.888 16.889 -12.565 1.00 42.88 193 GLU A O 1
ATOM 1581 N N . ALA A 1 194 ? 30.901 18.067 -14.194 1.00 37.03 194 ALA A N 1
ATOM 1582 C CA . ALA A 1 194 ? 32.150 17.307 -14.295 1.00 37.03 194 ALA A CA 1
ATOM 1583 C C . ALA A 1 194 ? 33.241 18.171 -14.941 1.00 37.03 194 ALA A C 1
ATOM 1585 O O . ALA A 1 194 ? 32.931 18.837 -15.956 1.00 37.03 194 ALA A O 1
#

Mean predicted aligned error: 10.65 Å

pLDDT: mean 81.36, std 20.32, range [32.56, 98.81]

Organism: NCBI:txid360622

InterPro domains:
  IPR045840 Ariadne domain [PF19422] (37-163)

Nearest PDB structures (foldseek):
  8tn6-assembly1_C  TM=5.586E-01  e=4.300E-01  synthetic construct
  8tn1-assembly1_B  TM=4.974E-01  e=3.897E-01  synthetic construct
  3plt-assembly2_C-2  TM=4.519E-01  e=1.096E+00  Saccharomyces cerevisiae
  6ixe-assembly1_A  TM=2.445E-01  e=7.038E-01  Homo sapiens

Sequence (194 aa):
MSGLLCQPNIKQPSCSSTLCSSTLYLSPPRAKKCYRRYFHYYERWVANHKSKEKALAYLNVIKTEKLEQLRELLEHFGLKAPEFGFLAEAWEQIVECRRVLKWSYVYGYYMPEEASSKTKLFEYLQGEAELALERLHDCAENTIKRYSKGLEHEFDAIRTELVDRTPSTRIFFANFVNGVSNGLAEAEGNPLEA

Foldseek 3Di:
DDDDDDDPDDPDPPPPDPPPPPPDPQPPVRVVVLVVLVVVLVVQLVVLVVQLVVLVVVLVCLVVVVPVLSVCVCVVVVHDSVNCVLLSLLSVLLNVLSVLSSVLSVVLSPPDPPPALLNVLLVVLSVQLVVLSVQLVVLSVVLSVCSVVVVVVCNVVSSVSNNVSSVVSVVSSVVNVVCVVVVVVVSVPDPPDD

Solvent-accessible surface area (backbone atoms only — not comparable to full-atom values): 11114 Å² total; per-residue (Å²): 141,80,88,82,77,86,80,92,79,76,83,70,80,78,80,83,67,94,79,78,85,74,81,70,80,66,50,72,70,55,46,52,51,55,50,52,53,53,48,56,35,48,52,51,26,52,50,24,50,54,52,24,53,52,36,47,53,52,35,53,34,60,77,64,62,68,39,65,69,56,47,52,49,25,63,73,72,72,44,54,78,77,77,49,45,62,59,47,50,37,33,51,50,50,29,52,51,25,51,50,50,23,50,46,32,56,52,57,66,72,47,72,87,63,90,42,51,43,51,53,49,49,53,49,37,50,50,53,27,49,56,37,45,52,54,39,50,53,46,58,56,44,48,57,57,40,53,77,68,69,48,63,91,47,45,68,59,49,51,50,51,46,60,54,36,39,60,52,30,50,49,38,43,49,53,32,52,49,38,62,72,62,68,33,56,84,45,59,66,77,94,79,84,131

Secondary structure (DSSP, 8-state):
----PPP----------SS-S------HHHHHHHHHHHHHHHHHHHHHHHHHHHHHHHHHHHHTT--HHHHHHHHHTT--GGGGHHHHHHHHHHHHHHHHHHHHHHHHHHS-SS--HHHHHHHHHHHHHHHHHHHHHHHHHHHHHHHTTT-GGGHHHHHHHHHHHHHHHHHHHHHHHHHHHTTSGGGS--TT--

Radius of gyration: 22.38 Å; Cα contacts (8 Å, |Δi|>4): 138; chains: 1; bounding box: 52×52×70 Å